Protein AF-A0A537XPM2-F1 (afdb_monomer_lite)

Radius of gyration: 27.26 Å; chains: 1; bounding box: 69×54×61 Å

pLDDT: mean 71.52, std 16.59, range [40.12, 95.75]

Secondary structure (DSSP, 8-state):
--SS-TTSHHHHHHHHHHHHHHHHHHHHHHHHSHHHHHHHHHHH-HHHHHHTT--HHHHHHHHHHHHHHHHHHHHHHHHHHH-SPPPTTTT-HHHHHHHHHHHHHH-TT-HHHHHHHHHHHHHHHHHHHHS-HHHHHHHHHHHHHHHHS-TTHHHHHHHHHHHHHHHTTS-----------S---S-S-PPPS------SSPPPTT------PPP-----

Sequence (220 aa):
LLGVPTTTDRGLYLVGLTILVLAMTVVHNLRRSDVGRAWFALRDSEDAAAALGVRIAPYKIGAFALSAALTTTAGVLYGMLFQATPGPSQFGVLESFFLLALPVVGGIGSVAGAVVGGALFATAQPVVNLFDVRLFLATGALLAFVTLSRTDGVVGAATRLGRAWRAAGRPAQAAYGSFVPGGADDEGETPPLAGRVRVGGPLPAGTRLRLRFAPAGDRR

Structure (mmCIF, N/CA/C/O backbone):
data_AF-A0A537XPM2-F1
#
_entry.id   AF-A0A537XPM2-F1
#
loop_
_atom_site.group_PDB
_atom_site.id
_atom_site.type_symbol
_atom_site.label_atom_id
_atom_site.label_alt_id
_atom_site.label_comp_id
_atom_site.label_asym_id
_atom_site.label_entity_id
_atom_site.label_seq_id
_atom_site.pdbx_PDB_ins_code
_atom_site.Cartn_x
_atom_site.Cartn_y
_atom_site.Cartn_z
_atom_site.occupancy
_atom_site.B_iso_or_equiv
_atom_site.auth_seq_id
_atom_site.auth_comp_id
_atom_site.auth_asym_id
_atom_site.auth_atom_id
_atom_site.pdbx_PDB_model_num
ATOM 1 N N . LEU A 1 1 ? -1.851 -19.047 -18.512 1.00 47.22 1 LEU A N 1
ATOM 2 C CA . LEU A 1 1 ? -3.316 -18.814 -18.522 1.00 47.22 1 LEU A CA 1
ATOM 3 C C . LEU A 1 1 ? -3.829 -17.966 -19.705 1.00 47.22 1 LEU A C 1
ATOM 5 O O . LEU A 1 1 ? -5.035 -17.828 -19.803 1.00 47.22 1 LEU A O 1
ATOM 9 N N . LEU A 1 2 ? -2.993 -17.472 -20.642 1.00 54.03 2 LEU A N 1
ATOM 10 C CA . LEU A 1 2 ? -3.469 -16.709 -21.822 1.00 54.03 2 LEU A CA 1
ATOM 11 C C . LEU A 1 2 ? -2.799 -17.069 -23.171 1.00 54.03 2 LEU A C 1
ATOM 13 O O . LEU A 1 2 ? -2.953 -16.332 -24.134 1.00 54.03 2 LEU A O 1
ATOM 17 N N . GLY A 1 3 ? -2.045 -18.171 -23.277 1.00 55.50 3 GLY A N 1
ATOM 18 C CA . GLY A 1 3 ? -1.433 -18.600 -24.553 1.00 55.50 3 GLY A CA 1
ATOM 19 C C . GLY A 1 3 ? -0.375 -17.653 -25.150 1.00 55.50 3 GLY A C 1
ATOM 20 O O . GLY A 1 3 ? 0.226 -17.978 -26.167 1.00 55.50 3 GLY A O 1
ATOM 21 N N . VAL A 1 4 ? -0.113 -16.505 -24.518 1.00 59.25 4 VAL A N 1
ATOM 22 C CA . VAL A 1 4 ? 0.958 -15.574 -24.887 1.00 59.25 4 VAL A CA 1
ATOM 23 C C . VAL A 1 4 ? 2.272 -16.088 -24.293 1.00 59.25 4 VAL A C 1
ATOM 25 O O . VAL A 1 4 ? 2.285 -16.406 -23.098 1.00 59.25 4 VAL A O 1
ATOM 28 N N . PRO A 1 5 ? 3.374 -16.168 -25.060 1.00 57.84 5 PRO A N 1
ATOM 29 C CA . PRO A 1 5 ? 4.675 -16.495 -24.496 1.00 57.84 5 PRO A CA 1
ATOM 30 C C . PRO A 1 5 ? 5.029 -15.464 -23.417 1.00 57.84 5 PRO A C 1
ATOM 32 O O . PRO A 1 5 ? 5.173 -14.273 -23.687 1.00 57.84 5 PRO A O 1
ATOM 35 N N . THR A 1 6 ? 5.166 -15.923 -22.172 1.00 55.91 6 THR A N 1
ATOM 36 C CA . THR A 1 6 ? 5.589 -15.108 -21.016 1.00 55.91 6 THR A CA 1
ATOM 37 C C . THR A 1 6 ? 7.030 -14.608 -21.137 1.00 55.91 6 THR A C 1
ATOM 39 O O . THR A 1 6 ? 7.500 -13.868 -20.284 1.00 55.91 6 THR A O 1
ATOM 42 N N . THR A 1 7 ? 7.717 -14.997 -22.209 1.00 60.59 7 THR A N 1
ATOM 43 C CA . THR A 1 7 ? 9.041 -14.526 -22.618 1.00 60.59 7 THR A CA 1
ATOM 44 C C . THR A 1 7 ? 8.989 -13.182 -23.356 1.00 60.59 7 THR A C 1
ATOM 46 O O . THR A 1 7 ? 10.024 -12.564 -23.561 1.00 60.59 7 THR A O 1
ATOM 49 N N . THR A 1 8 ? 7.808 -12.719 -23.783 1.00 73.19 8 THR A N 1
ATOM 50 C CA . THR A 1 8 ? 7.631 -11.426 -24.462 1.00 73.19 8 THR A CA 1
ATOM 51 C C . THR A 1 8 ? 7.226 -10.341 -23.461 1.00 73.19 8 THR A C 1
ATOM 53 O O . THR A 1 8 ? 6.316 -10.564 -22.662 1.00 73.19 8 THR A O 1
ATOM 56 N N . ASP A 1 9 ? 7.808 -9.140 -23.560 1.00 76.88 9 ASP A N 1
ATOM 57 C CA . ASP A 1 9 ? 7.543 -7.984 -22.675 1.00 76.88 9 ASP A CA 1
ATOM 58 C C . ASP A 1 9 ? 6.048 -7.699 -22.460 1.00 76.88 9 ASP A C 1
ATOM 60 O O . ASP A 1 9 ? 5.593 -7.396 -21.355 1.00 76.88 9 ASP A O 1
ATOM 64 N N . ARG A 1 10 ? 5.240 -7.868 -23.514 1.00 81.06 10 ARG A N 1
ATOM 65 C CA . ARG A 1 10 ? 3.777 -7.707 -23.461 1.00 81.06 10 ARG A CA 1
ATOM 66 C C . ARG A 1 10 ? 3.097 -8.730 -22.546 1.00 81.06 10 ARG A C 1
ATOM 68 O O . ARG A 1 10 ? 2.119 -8.395 -21.8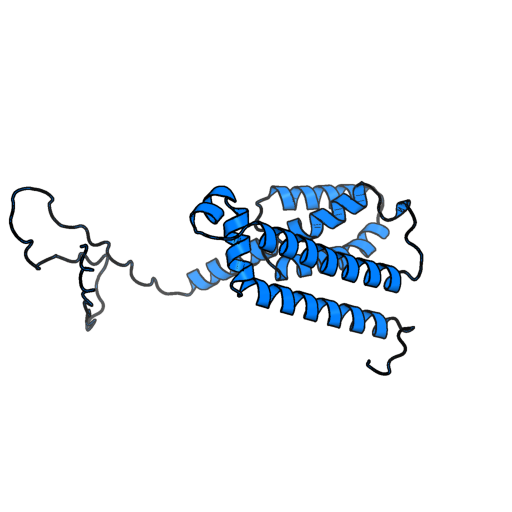84 1.00 81.06 10 ARG A O 1
ATOM 75 N N . GLY A 1 11 ? 3.599 -9.964 -22.504 1.00 81.31 11 GLY A N 1
ATOM 76 C CA . GLY A 1 11 ? 3.086 -11.025 -21.640 1.00 81.31 11 GLY A CA 1
ATOM 77 C C . GLY A 1 11 ? 3.316 -10.709 -20.163 1.00 81.31 11 GLY A C 1
ATOM 78 O O . GLY A 1 11 ? 2.380 -10.800 -19.370 1.00 81.31 11 GLY A O 1
ATOM 79 N N . LEU A 1 12 ? 4.522 -10.254 -19.807 1.00 82.31 12 LEU A N 1
ATOM 80 C CA . LEU A 1 12 ? 4.848 -9.821 -18.442 1.00 82.31 12 LEU A CA 1
ATOM 81 C C . LEU A 1 12 ? 4.038 -8.591 -18.023 1.00 82.31 12 LEU A C 1
ATOM 83 O O . LEU A 1 12 ? 3.519 -8.555 -16.907 1.00 82.31 12 LEU A O 1
ATOM 87 N N . TYR A 1 13 ? 3.852 -7.625 -18.928 1.00 85.38 13 TYR A N 1
ATOM 88 C CA . TYR A 1 13 ? 3.001 -6.461 -18.678 1.00 85.38 13 TYR A CA 1
ATOM 89 C C . TYR A 1 13 ? 1.553 -6.858 -18.356 1.00 85.38 13 TYR A C 1
ATOM 91 O O . TYR A 1 13 ? 0.992 -6.389 -17.368 1.00 85.38 13 TYR A O 1
ATOM 99 N N . LEU A 1 14 ? 0.952 -7.755 -19.148 1.00 87.94 14 LEU A N 1
ATOM 100 C CA . LEU A 1 14 ? -0.413 -8.232 -18.905 1.00 87.94 14 LEU A CA 1
ATOM 101 C C . LEU A 1 14 ? -0.522 -8.993 -17.581 1.00 87.94 14 LEU A C 1
ATOM 103 O O . LEU A 1 14 ? -1.466 -8.763 -16.829 1.00 87.94 14 LEU A O 1
ATOM 107 N N . VAL A 1 15 ? 0.451 -9.850 -17.254 1.00 88.00 15 VAL A N 1
ATOM 108 C CA . VAL A 1 15 ? 0.491 -10.548 -15.959 1.00 88.00 15 VAL A CA 1
ATOM 109 C C . VAL A 1 15 ? 0.560 -9.540 -14.810 1.00 88.00 15 VAL A C 1
ATOM 111 O O . VAL A 1 15 ? -0.286 -9.582 -13.916 1.00 88.00 15 VAL A O 1
ATOM 114 N N . GLY A 1 16 ? 1.486 -8.580 -14.864 1.00 89.31 16 GLY A N 1
ATOM 115 C CA . GLY A 1 16 ? 1.603 -7.530 -13.852 1.00 89.31 16 GLY A CA 1
ATOM 116 C C . GLY A 1 16 ? 0.321 -6.707 -13.704 1.00 89.31 16 GLY A C 1
ATOM 117 O O . GLY A 1 16 ? -0.138 -6.473 -12.587 1.00 89.31 16 GLY A O 1
ATOM 118 N N . LEU A 1 17 ? -0.316 -6.343 -14.820 1.00 90.00 17 LEU A N 1
ATOM 119 C CA . LEU A 1 17 ? -1.581 -5.612 -14.823 1.00 90.00 17 LEU A CA 1
ATOM 120 C C . LEU A 1 17 ? -2.718 -6.429 -14.193 1.00 90.00 17 LEU A C 1
ATOM 122 O O . LEU A 1 17 ? -3.470 -5.898 -13.378 1.00 90.00 17 LEU A O 1
ATOM 126 N N . THR A 1 18 ? -2.841 -7.718 -14.526 1.00 91.19 18 THR A N 1
ATOM 127 C CA . THR A 1 18 ? -3.869 -8.581 -13.922 1.00 91.19 18 THR A CA 1
ATOM 128 C C . THR A 1 18 ? -3.685 -8.721 -12.414 1.00 91.19 18 THR A C 1
ATOM 130 O O . THR A 1 18 ? -4.660 -8.604 -11.672 1.00 91.19 18 THR A O 1
ATOM 133 N N . ILE A 1 19 ? -2.443 -8.886 -11.948 1.00 92.19 19 ILE A N 1
ATOM 134 C CA . ILE A 1 19 ? -2.112 -8.942 -10.520 1.00 92.19 19 ILE A CA 1
ATOM 135 C C . ILE A 1 19 ? -2.450 -7.613 -9.837 1.00 92.19 19 ILE A C 1
ATOM 137 O O . ILE A 1 19 ? -3.062 -7.619 -8.770 1.00 92.19 19 ILE A O 1
ATOM 141 N N . LEU A 1 20 ? -2.111 -6.476 -10.453 1.00 92.12 20 LEU A N 1
ATOM 142 C CA . LEU A 1 20 ? -2.421 -5.150 -9.918 1.00 92.12 20 LEU A CA 1
ATOM 143 C C . LEU A 1 20 ? -3.933 -4.945 -9.750 1.00 92.12 20 LEU A C 1
ATOM 145 O O . LEU A 1 20 ? -4.387 -4.526 -8.684 1.00 92.12 20 LEU A O 1
ATOM 149 N N . VAL A 1 21 ? -4.720 -5.268 -10.780 1.00 93.25 21 VAL A N 1
ATOM 150 C CA . VAL A 1 21 ? -6.187 -5.151 -10.746 1.00 93.25 21 VAL A CA 1
ATOM 151 C C . VAL A 1 21 ? -6.784 -6.084 -9.695 1.00 93.25 21 VAL A C 1
ATOM 153 O O . VAL A 1 21 ? -7.672 -5.674 -8.939 1.00 93.25 21 VAL A O 1
ATOM 156 N N . LEU A 1 22 ? -6.281 -7.317 -9.595 1.00 93.94 22 LEU A N 1
ATOM 157 C CA . LEU A 1 22 ? -6.714 -8.272 -8.580 1.00 93.94 22 LEU A CA 1
ATOM 158 C C . LEU A 1 22 ? -6.415 -7.749 -7.169 1.00 93.94 22 LEU A C 1
ATOM 160 O O . LEU A 1 22 ? -7.318 -7.703 -6.335 1.00 93.94 22 LEU A O 1
ATOM 164 N N . ALA A 1 23 ? -5.191 -7.279 -6.919 1.00 92.75 23 ALA A N 1
ATOM 165 C CA . ALA A 1 23 ? -4.782 -6.717 -5.636 1.00 92.75 23 ALA A CA 1
ATOM 166 C C . ALA A 1 23 ? -5.631 -5.494 -5.253 1.00 92.75 23 ALA A C 1
ATOM 168 O O . ALA A 1 23 ? -6.140 -5.426 -4.133 1.00 92.75 23 ALA A O 1
ATOM 169 N N . MET A 1 24 ? -5.867 -4.563 -6.187 1.00 91.81 24 MET A N 1
ATOM 170 C CA . MET A 1 24 ? -6.758 -3.420 -5.953 1.00 91.81 24 MET A CA 1
ATOM 171 C C . MET A 1 24 ? -8.176 -3.866 -5.600 1.00 91.81 24 MET A C 1
ATOM 173 O O . MET A 1 24 ? -8.771 -3.318 -4.674 1.00 91.81 24 MET A O 1
ATOM 177 N N . THR A 1 25 ? -8.716 -4.854 -6.313 1.00 92.81 25 THR A N 1
ATOM 178 C CA . THR A 1 25 ? -10.076 -5.359 -6.083 1.00 92.81 25 THR A CA 1
ATOM 179 C C . THR A 1 25 ? -10.196 -6.010 -4.708 1.00 92.81 25 THR A C 1
ATOM 181 O O . THR A 1 25 ? -11.131 -5.705 -3.965 1.00 92.81 25 THR A O 1
ATOM 184 N N . VAL A 1 26 ? -9.221 -6.845 -4.332 1.00 93.12 26 VAL A N 1
ATOM 185 C CA . VAL A 1 26 ? -9.153 -7.483 -3.011 1.00 93.12 26 VAL A CA 1
ATOM 186 C C . VAL A 1 26 ? -9.086 -6.427 -1.912 1.00 93.12 26 VAL A C 1
ATOM 188 O O . VAL A 1 26 ? -9.922 -6.436 -1.012 1.00 93.12 26 VAL A O 1
ATOM 191 N N . VAL A 1 27 ? -8.159 -5.468 -2.006 1.00 91.00 27 VAL A N 1
ATOM 192 C CA . VAL A 1 27 ? -8.002 -4.406 -1.000 1.00 91.00 27 VAL A CA 1
ATOM 193 C C . VAL A 1 27 ? -9.254 -3.531 -0.920 1.00 91.00 27 VAL A C 1
ATOM 195 O O . VAL A 1 27 ? -9.699 -3.178 0.172 1.00 91.00 27 VAL A O 1
ATOM 198 N N . HIS A 1 28 ? -9.866 -3.191 -2.054 1.00 90.38 28 HIS A N 1
A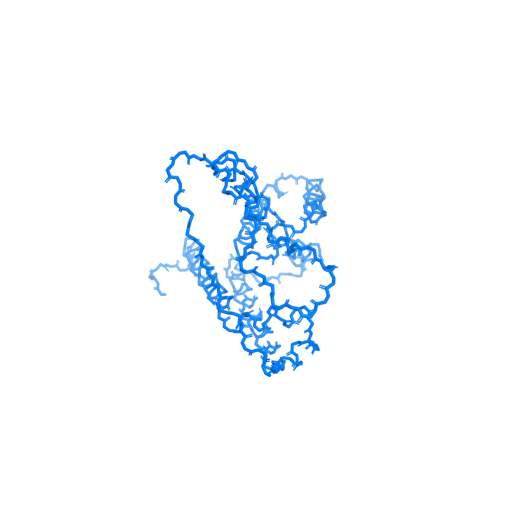TOM 199 C CA . HIS A 1 28 ? -11.077 -2.373 -2.087 1.00 90.38 28 HIS A CA 1
ATOM 200 C C . HIS A 1 28 ? -12.276 -3.074 -1.447 1.00 90.38 28 HIS A C 1
ATOM 202 O O . HIS A 1 28 ? -13.004 -2.450 -0.672 1.00 90.38 28 HIS A O 1
ATOM 208 N N . ASN A 1 29 ? -12.467 -4.366 -1.723 1.00 92.12 29 ASN A N 1
ATOM 209 C CA . ASN A 1 29 ? -13.519 -5.156 -1.091 1.00 92.12 29 ASN A CA 1
ATOM 210 C C . ASN A 1 29 ? -13.260 -5.318 0.415 1.00 92.12 29 ASN A C 1
ATOM 212 O O . ASN A 1 29 ? -14.144 -5.103 1.243 1.00 92.12 29 ASN A O 1
ATOM 216 N N . LEU A 1 30 ? -12.011 -5.590 0.789 1.00 91.19 30 LEU A N 1
ATOM 217 C CA . LEU A 1 30 ? -11.610 -5.783 2.176 1.00 91.19 30 LEU A CA 1
ATOM 218 C C . LEU A 1 30 ? -11.814 -4.523 3.022 1.00 91.19 30 LEU A C 1
ATOM 220 O O . LEU A 1 30 ? -12.335 -4.614 4.131 1.00 91.19 30 LEU A O 1
ATOM 224 N N . ARG A 1 31 ? -11.531 -3.334 2.474 1.00 88.38 31 ARG A N 1
ATOM 225 C CA . ARG A 1 31 ? -11.835 -2.048 3.128 1.00 88.38 31 ARG A CA 1
ATOM 226 C C . ARG A 1 31 ? -13.328 -1.830 3.391 1.00 88.38 31 ARG A C 1
ATOM 228 O O . ARG A 1 31 ? -13.666 -1.085 4.305 1.00 88.38 31 ARG A O 1
ATOM 235 N N . ARG A 1 32 ? -14.217 -2.434 2.594 1.00 88.88 32 ARG A N 1
ATOM 236 C CA . ARG A 1 32 ? -15.680 -2.352 2.771 1.00 88.88 32 ARG A CA 1
ATOM 237 C C . ARG A 1 32 ? -16.241 -3.448 3.678 1.00 88.88 32 ARG A C 1
ATOM 239 O O . ARG A 1 32 ? -17.358 -3.303 4.172 1.00 88.88 32 ARG A O 1
ATOM 246 N N . SER A 1 33 ? -15.488 -4.520 3.896 1.00 92.25 33 SER A N 1
ATOM 247 C CA . SER A 1 33 ? -15.869 -5.629 4.773 1.00 92.25 33 SER A CA 1
ATOM 248 C C . SER A 1 33 ? -15.783 -5.267 6.264 1.00 92.25 33 SER A C 1
ATOM 250 O O . SER A 1 33 ? -15.172 -4.263 6.642 1.00 92.25 33 SER A O 1
ATOM 252 N N . ASP A 1 34 ? -16.362 -6.110 7.124 1.00 87.69 34 ASP A N 1
ATOM 253 C CA . ASP A 1 34 ? -16.231 -6.008 8.586 1.00 87.69 34 ASP A CA 1
ATOM 254 C C . ASP A 1 34 ? -14.772 -6.045 9.054 1.00 87.69 34 ASP A C 1
ATOM 256 O O . ASP A 1 34 ? -14.391 -5.294 9.950 1.00 87.69 34 ASP A O 1
ATOM 260 N N . VAL A 1 35 ? -13.933 -6.851 8.393 1.00 90.75 35 VAL A N 1
ATOM 261 C CA . VAL A 1 35 ? -12.503 -6.977 8.714 1.00 90.75 35 VAL A CA 1
ATOM 262 C C . VAL A 1 35 ? -11.780 -5.642 8.525 1.00 90.75 35 VAL A C 1
ATOM 264 O O . VAL A 1 35 ? -11.004 -5.227 9.382 1.00 90.75 35 VAL A O 1
ATOM 267 N N . GLY A 1 36 ? -12.086 -4.920 7.443 1.00 88.50 36 GLY A N 1
ATOM 268 C CA . GLY A 1 36 ? -11.513 -3.599 7.185 1.00 88.50 36 GLY A CA 1
ATOM 269 C C . GLY A 1 36 ? -11.938 -2.546 8.211 1.00 88.50 36 GLY A C 1
ATOM 270 O O . GLY A 1 36 ? -11.123 -1.710 8.599 1.00 88.50 36 GLY A O 1
ATOM 271 N N . ARG A 1 37 ? -13.189 -2.603 8.693 1.00 88.50 37 ARG A N 1
ATOM 272 C CA . ARG A 1 37 ? -13.675 -1.717 9.767 1.00 88.50 37 ARG A CA 1
ATOM 273 C C . ARG A 1 37 ? -12.998 -2.018 11.102 1.00 88.50 37 ARG A C 1
ATOM 275 O O . ARG A 1 37 ? -12.599 -1.087 11.795 1.00 88.50 37 ARG A O 1
ATOM 282 N N . ALA A 1 38 ? -12.815 -3.298 11.426 1.00 89.69 38 ALA A N 1
ATOM 283 C CA . ALA A 1 38 ? -12.106 -3.721 12.629 1.00 89.69 38 ALA A CA 1
ATOM 284 C C . ALA A 1 38 ? -10.639 -3.257 12.624 1.00 89.69 38 ALA A C 1
ATOM 286 O O . ALA A 1 38 ? -10.152 -2.760 13.636 1.00 89.69 38 ALA A O 1
ATOM 287 N N . TRP A 1 39 ? -9.947 -3.333 11.481 1.00 89.56 39 TRP A N 1
ATOM 288 C CA . TRP A 1 39 ? -8.587 -2.797 11.351 1.00 89.56 39 TRP A CA 1
ATOM 289 C C . TRP A 1 39 ? -8.509 -1.278 11.469 1.00 89.56 39 TRP A C 1
ATOM 291 O O . TRP A 1 39 ? -7.525 -0.766 11.995 1.00 89.56 39 TRP A O 1
ATOM 301 N N . PHE A 1 40 ? -9.530 -0.555 11.006 1.00 87.25 40 PHE A N 1
ATOM 302 C CA . PHE A 1 40 ? -9.589 0.892 11.191 1.00 87.25 40 PHE A CA 1
ATOM 303 C C . PHE A 1 40 ? -9.718 1.258 12.676 1.00 87.25 40 PHE A C 1
ATOM 305 O O . PHE A 1 40 ? -8.957 2.088 13.154 1.00 87.25 40 PHE A O 1
ATOM 312 N N . ALA A 1 41 ? -10.594 0.576 13.419 1.00 87.56 41 ALA A N 1
ATOM 313 C CA . ALA A 1 41 ? -10.723 0.776 14.864 1.00 87.56 41 ALA A CA 1
ATOM 314 C C . ALA A 1 41 ? -9.432 0.413 15.624 1.00 87.56 41 ALA A C 1
ATOM 316 O O . ALA A 1 41 ? -9.001 1.152 16.504 1.00 87.56 41 ALA A O 1
ATOM 317 N N . LEU A 1 42 ? -8.783 -0.694 15.242 1.00 90.12 42 LEU A N 1
ATOM 318 C CA . LEU A 1 42 ? -7.531 -1.148 15.854 1.00 90.12 42 LEU A CA 1
ATOM 319 C C . LEU A 1 42 ? -6.362 -0.173 15.626 1.00 90.12 42 LEU A C 1
ATOM 321 O O . LEU A 1 42 ? -5.459 -0.103 16.453 1.00 90.12 42 LEU A O 1
ATOM 325 N N . ARG A 1 43 ? -6.369 0.571 14.510 1.00 87.00 43 ARG A N 1
ATOM 326 C CA . ARG A 1 43 ? -5.346 1.576 14.184 1.00 87.00 43 ARG A CA 1
ATOM 327 C C . ARG A 1 43 ? -5.382 2.779 15.130 1.00 87.00 43 ARG A C 1
ATOM 329 O O . ARG A 1 43 ? -4.324 3.349 15.383 1.00 87.00 43 ARG A O 1
ATOM 336 N N . ASP A 1 44 ? -6.565 3.180 15.590 1.00 87.94 44 ASP A N 1
ATOM 337 C CA . ASP A 1 44 ? -6.726 4.376 16.422 1.00 87.94 44 ASP A CA 1
ATOM 338 C C . ASP A 1 44 ? -6.344 4.093 17.880 1.00 87.94 44 ASP A C 1
ATOM 340 O O . ASP A 1 44 ? -5.571 4.839 18.480 1.00 87.94 44 ASP A O 1
ATOM 344 N N . SER A 1 45 ? -6.858 3.000 18.451 1.00 91.44 45 SER A N 1
ATOM 345 C CA . SER A 1 45 ? -6.461 2.524 19.777 1.00 91.44 45 SER A CA 1
ATOM 346 C C . SER A 1 45 ? -6.825 1.053 19.954 1.00 91.44 45 SER A C 1
ATOM 348 O O . SER A 1 45 ? -7.984 0.653 19.828 1.00 91.44 45 SER A O 1
ATOM 350 N N . GLU A 1 46 ? -5.820 0.245 20.286 1.00 90.94 46 GLU A N 1
ATOM 351 C CA . GLU A 1 46 ? -5.993 -1.178 20.567 1.00 90.94 46 GLU A CA 1
ATOM 352 C C . GLU A 1 46 ? -6.832 -1.420 21.824 1.00 90.94 46 GLU A C 1
ATOM 354 O O . GLU A 1 46 ? -7.764 -2.227 21.791 1.00 90.94 46 GLU A O 1
ATOM 359 N N . ASP A 1 47 ? -6.573 -0.656 22.886 1.00 90.38 47 ASP A N 1
ATOM 360 C CA . ASP A 1 47 ? -7.312 -0.749 24.146 1.00 90.38 47 ASP A CA 1
ATOM 361 C C . ASP A 1 47 ? -8.786 -0.354 23.964 1.00 90.38 47 ASP A C 1
ATOM 363 O O . ASP A 1 47 ? -9.687 -1.026 24.473 1.00 90.38 47 ASP A O 1
ATOM 367 N N . ALA A 1 48 ? -9.061 0.686 23.166 1.00 88.38 48 ALA A N 1
ATOM 368 C CA . ALA A 1 48 ? -10.431 1.091 22.851 1.00 88.38 48 ALA A CA 1
ATOM 369 C C . ALA A 1 48 ? -11.166 0.035 22.008 1.00 88.38 48 ALA A C 1
ATOM 371 O O . ALA A 1 48 ? -12.342 -0.244 22.246 1.00 88.38 48 ALA A O 1
ATOM 372 N N . ALA A 1 49 ? -10.485 -0.591 21.044 1.00 88.75 49 ALA A N 1
ATOM 373 C CA . ALA A 1 49 ? -11.067 -1.666 20.244 1.00 88.75 49 ALA A CA 1
ATOM 374 C C . ALA A 1 49 ? -11.383 -2.911 21.098 1.00 88.75 49 ALA A C 1
ATOM 376 O O . ALA A 1 49 ? -12.434 -3.532 20.913 1.00 88.75 49 ALA A O 1
ATOM 377 N N . ALA A 1 50 ? -10.520 -3.247 22.063 1.00 89.62 50 ALA A N 1
ATOM 378 C CA . ALA A 1 50 ? -10.761 -4.334 23.012 1.00 89.62 50 ALA A CA 1
ATOM 379 C C . ALA A 1 50 ? -11.983 -4.067 23.901 1.00 89.62 50 ALA A C 1
ATOM 381 O O . ALA A 1 50 ? -12.802 -4.966 24.096 1.00 89.62 50 ALA A O 1
ATOM 382 N N . ALA A 1 51 ? -12.151 -2.828 24.378 1.00 90.06 51 ALA A N 1
ATOM 383 C CA . ALA A 1 51 ? -13.314 -2.420 25.169 1.00 90.06 51 ALA A CA 1
ATOM 384 C C . ALA A 1 51 ? -14.642 -2.554 24.396 1.00 90.06 51 ALA A C 1
ATOM 386 O O . ALA A 1 51 ? -15.688 -2.797 24.994 1.00 90.06 51 ALA A O 1
ATOM 387 N N . LEU A 1 52 ? -14.599 -2.461 23.063 1.00 87.75 52 LEU A N 1
ATOM 388 C CA . LEU A 1 52 ? -15.741 -2.673 22.163 1.00 87.75 52 LEU A CA 1
ATOM 389 C C . LEU A 1 52 ? -15.955 -4.151 21.775 1.00 87.75 52 LEU A C 1
ATOM 391 O O . LEU A 1 52 ? -16.767 -4.449 20.899 1.00 87.75 52 LEU A O 1
ATOM 395 N N . GLY A 1 53 ? -15.234 -5.088 22.400 1.00 86.12 53 GLY A N 1
ATOM 396 C CA . GLY A 1 53 ? -15.385 -6.529 22.176 1.00 86.12 53 GLY A CA 1
ATOM 397 C C . GLY A 1 53 ? -14.682 -7.066 20.923 1.00 86.12 53 GLY A C 1
ATOM 398 O O . GLY A 1 53 ? -14.939 -8.199 20.504 1.00 86.12 53 GLY A O 1
ATOM 399 N N . VAL A 1 54 ? -13.783 -6.292 20.304 1.00 87.69 54 VAL A N 1
ATOM 400 C CA . VAL A 1 54 ? -13.018 -6.736 19.130 1.00 87.69 54 VAL A CA 1
ATOM 401 C C . VAL A 1 54 ? -11.858 -7.635 19.570 1.00 87.69 54 VAL A C 1
ATOM 403 O O . VAL A 1 54 ? -10.964 -7.220 20.303 1.00 87.69 54 VAL A O 1
ATOM 406 N N . ARG A 1 55 ? -11.821 -8.883 19.084 1.00 90.06 55 ARG A N 1
ATOM 407 C CA . ARG A 1 55 ? -10.710 -9.818 19.354 1.00 90.06 55 ARG A CA 1
ATOM 408 C C . ARG A 1 55 ? -9.444 -9.408 18.598 1.00 90.06 55 ARG A C 1
ATOM 410 O O . ARG A 1 55 ? -9.327 -9.716 17.418 1.00 90.06 55 ARG A O 1
ATOM 417 N N . ILE A 1 56 ? -8.475 -8.785 19.263 1.00 90.69 56 ILE A N 1
ATOM 418 C CA . ILE A 1 56 ? -7.303 -8.181 18.603 1.00 90.69 56 ILE A CA 1
ATOM 419 C C . ILE A 1 56 ? -6.397 -9.195 17.880 1.00 90.69 56 ILE A C 1
ATOM 421 O O . ILE A 1 56 ? -5.996 -8.966 16.736 1.00 90.69 56 ILE A O 1
ATOM 425 N N . ALA A 1 57 ? -6.080 -10.323 18.523 1.00 92.00 57 ALA A N 1
ATOM 426 C CA . ALA A 1 57 ? -5.110 -11.302 18.020 1.00 92.00 57 ALA A CA 1
ATOM 427 C C . ALA A 1 57 ? -5.357 -11.770 16.564 1.00 92.00 57 ALA A C 1
ATOM 429 O O . ALA A 1 57 ? -4.446 -11.630 15.743 1.00 92.00 57 ALA A O 1
ATOM 430 N N . PRO A 1 58 ? -6.556 -12.261 16.176 1.00 91.00 58 PRO A N 1
ATOM 431 C CA . PRO A 1 58 ? -6.804 -12.688 14.797 1.00 91.00 58 PRO A CA 1
ATOM 432 C C . PRO A 1 58 ? -6.721 -11.536 13.789 1.00 91.00 58 PRO A C 1
ATOM 434 O O . PRO A 1 58 ? -6.258 -11.744 12.668 1.00 91.00 58 PRO A O 1
ATOM 437 N N . TYR A 1 59 ? -7.113 -10.316 14.173 1.00 92.69 59 TYR A N 1
ATOM 438 C CA . TYR A 1 59 ? -7.020 -9.160 13.280 1.00 92.69 59 TYR A CA 1
ATOM 439 C C . TYR A 1 59 ? -5.568 -8.737 13.038 1.00 92.69 59 TYR A C 1
ATOM 441 O O . TYR A 1 59 ? -5.233 -8.401 11.903 1.00 92.69 59 TYR A O 1
ATOM 449 N N . LYS A 1 60 ? -4.688 -8.817 14.045 1.00 91.81 60 LYS A N 1
ATOM 450 C CA . LYS A 1 60 ? -3.247 -8.560 13.871 1.00 91.81 60 LYS A CA 1
ATOM 451 C C . LYS A 1 60 ? -2.585 -9.583 12.951 1.00 91.81 60 LYS A C 1
ATOM 453 O O . LYS A 1 60 ? -1.882 -9.200 12.018 1.00 91.81 60 LYS A O 1
ATOM 458 N N . ILE A 1 61 ? -2.851 -10.872 13.171 1.00 95.38 61 ILE A N 1
ATOM 459 C CA . ILE A 1 61 ? -2.305 -11.951 12.333 1.00 95.38 61 ILE A CA 1
ATOM 460 C C . ILE A 1 61 ? -2.813 -11.809 10.894 1.00 95.38 61 ILE A C 1
ATOM 462 O O . ILE A 1 61 ? -2.029 -11.907 9.954 1.00 95.38 61 ILE A O 1
ATOM 466 N N . GLY A 1 62 ? -4.103 -11.505 10.713 1.00 93.81 62 GLY A N 1
ATOM 467 C CA . GLY A 1 62 ? -4.683 -11.266 9.392 1.00 93.81 62 GLY A CA 1
ATOM 468 C C . GLY A 1 62 ? -4.048 -10.077 8.661 1.00 93.81 62 GLY A C 1
ATOM 469 O O . GLY A 1 62 ? -3.762 -10.180 7.470 1.00 93.81 62 GLY A O 1
ATOM 470 N N . ALA A 1 63 ? -3.774 -8.972 9.363 1.00 91.88 63 ALA A N 1
ATOM 471 C CA . ALA A 1 63 ? -3.103 -7.805 8.785 1.00 91.88 63 ALA A CA 1
ATOM 472 C C . ALA A 1 63 ? -1.660 -8.120 8.355 1.00 91.88 63 ALA A C 1
ATOM 474 O O . ALA A 1 63 ? -1.231 -7.719 7.269 1.00 91.88 63 ALA A O 1
ATOM 475 N N . PHE A 1 64 ? -0.925 -8.875 9.177 1.00 94.69 64 PHE A N 1
ATOM 476 C CA . PHE A 1 64 ? 0.421 -9.335 8.841 1.00 94.69 64 PHE A CA 1
ATOM 477 C C . PHE A 1 64 ? 0.413 -10.284 7.635 1.00 94.69 64 PHE A C 1
ATOM 479 O O . PHE A 1 64 ? 1.155 -10.067 6.680 1.00 94.69 64 PHE A O 1
ATOM 486 N N . ALA A 1 65 ? -0.471 -11.286 7.633 1.00 95.69 65 ALA A N 1
ATOM 487 C CA . ALA A 1 65 ? -0.582 -12.265 6.553 1.00 95.69 65 ALA A CA 1
ATOM 488 C C . ALA A 1 65 ? -0.952 -11.614 5.212 1.00 95.69 65 ALA A C 1
ATOM 490 O O . ALA A 1 65 ? -0.349 -11.927 4.187 1.00 95.69 65 ALA A O 1
ATOM 491 N N . LEU A 1 66 ? -1.898 -10.667 5.216 1.00 94.00 66 LEU A N 1
ATOM 492 C CA . LEU A 1 66 ? -2.262 -9.914 4.016 1.00 94.00 66 LEU A CA 1
ATOM 493 C C . LEU A 1 66 ? -1.084 -9.086 3.490 1.00 94.00 66 LEU A C 1
ATOM 495 O O . LEU A 1 66 ? -0.827 -9.076 2.287 1.00 94.00 66 LEU A O 1
ATOM 499 N N . SER A 1 67 ? -0.367 -8.403 4.385 1.00 92.31 67 SER A N 1
ATOM 500 C CA . SER A 1 67 ? 0.790 -7.587 4.008 1.00 92.31 67 SER A CA 1
ATOM 501 C C . SER A 1 67 ? 1.897 -8.451 3.409 1.00 92.31 67 SER A C 1
ATOM 503 O O . SER A 1 67 ? 2.434 -8.113 2.357 1.00 92.31 67 SER A O 1
ATOM 505 N N . ALA A 1 68 ? 2.189 -9.600 4.026 1.00 95.56 68 ALA A N 1
ATOM 506 C CA . ALA A 1 68 ? 3.148 -10.565 3.505 1.00 95.56 68 ALA A CA 1
ATOM 507 C C . ALA A 1 68 ? 2.729 -11.076 2.119 1.00 95.56 68 ALA A C 1
ATOM 509 O O . ALA A 1 68 ? 3.527 -11.024 1.190 1.00 95.56 68 ALA A O 1
ATOM 510 N N . ALA A 1 69 ? 1.466 -11.477 1.939 1.00 95.75 69 ALA A N 1
ATOM 511 C CA . ALA A 1 69 ? 0.966 -11.966 0.656 1.00 95.75 69 ALA A CA 1
ATOM 512 C C . ALA A 1 69 ? 1.118 -10.927 -0.471 1.00 95.75 69 ALA A C 1
ATOM 514 O O . ALA A 1 69 ? 1.586 -11.257 -1.564 1.00 95.75 69 ALA A O 1
ATOM 515 N N . LEU A 1 70 ? 0.770 -9.663 -0.204 1.00 92.38 70 LEU A N 1
ATOM 516 C CA . LEU A 1 70 ? 0.910 -8.573 -1.173 1.00 92.38 70 LEU A CA 1
ATOM 517 C C . LEU A 1 70 ? 2.382 -8.281 -1.502 1.00 92.38 70 LEU A C 1
ATOM 519 O O . LEU A 1 70 ? 2.738 -8.199 -2.678 1.00 92.38 70 LEU A O 1
ATOM 523 N N . THR A 1 71 ? 3.244 -8.181 -0.488 1.00 91.56 71 THR A N 1
ATOM 524 C CA . THR A 1 71 ? 4.678 -7.902 -0.668 1.00 91.56 71 THR A CA 1
ATOM 525 C C . THR A 1 71 ? 5.393 -9.040 -1.392 1.00 91.56 71 THR A C 1
ATOM 527 O O . THR A 1 71 ? 6.167 -8.788 -2.313 1.00 91.56 71 THR A O 1
ATOM 530 N N . THR A 1 72 ? 5.105 -10.297 -1.047 1.00 93.88 72 THR A N 1
ATOM 531 C CA . THR A 1 72 ? 5.671 -11.461 -1.739 1.00 93.88 72 THR A CA 1
ATOM 532 C C . THR A 1 72 ? 5.241 -11.491 -3.202 1.00 93.88 72 THR A C 1
ATOM 534 O O . THR A 1 72 ? 6.080 -11.702 -4.074 1.00 93.88 72 THR A O 1
ATOM 537 N N . THR A 1 73 ? 3.967 -11.215 -3.495 1.00 93.19 73 THR A N 1
ATOM 538 C CA . THR A 1 73 ? 3.476 -11.153 -4.881 1.00 93.19 73 THR A CA 1
ATOM 539 C C . THR A 1 73 ? 4.209 -10.072 -5.683 1.00 93.19 73 THR A C 1
ATOM 541 O O . THR A 1 73 ? 4.628 -10.320 -6.814 1.00 93.19 73 THR A O 1
ATOM 544 N N . ALA A 1 74 ? 4.423 -8.894 -5.089 1.00 89.56 74 ALA A N 1
ATOM 545 C CA . ALA A 1 74 ? 5.190 -7.817 -5.710 1.00 89.56 74 ALA A CA 1
ATOM 546 C C . ALA A 1 74 ? 6.664 -8.202 -5.942 1.00 89.56 74 ALA A C 1
ATOM 548 O O . ALA A 1 74 ? 7.200 -7.938 -7.016 1.00 89.56 74 ALA A O 1
ATOM 549 N N . GLY A 1 75 ? 7.307 -8.867 -4.976 1.00 88.00 75 GLY A N 1
ATOM 550 C CA . GLY A 1 75 ? 8.698 -9.317 -5.084 1.00 88.00 75 GLY A CA 1
ATOM 551 C C . GLY A 1 75 ? 8.913 -10.383 -6.162 1.00 88.00 75 GLY A C 1
ATOM 552 O O . GLY A 1 75 ? 9.865 -10.290 -6.935 1.00 88.00 75 GLY A O 1
ATOM 553 N N . VAL A 1 76 ? 8.005 -11.359 -6.278 1.00 88.50 76 VAL A N 1
ATOM 554 C CA . VAL A 1 76 ? 8.057 -12.371 -7.351 1.00 88.50 76 VAL A CA 1
ATOM 555 C C . VAL A 1 76 ? 7.908 -11.710 -8.722 1.00 88.50 76 VAL A C 1
ATOM 557 O O . VAL A 1 76 ? 8.667 -12.023 -9.637 1.00 88.50 76 VAL A O 1
ATOM 560 N N . LEU A 1 77 ? 6.980 -10.756 -8.858 1.00 87.38 77 LEU A N 1
ATOM 561 C CA . LEU A 1 77 ? 6.795 -10.007 -10.101 1.00 87.38 77 LEU A CA 1
ATOM 562 C C . LEU A 1 77 ? 8.033 -9.168 -10.454 1.00 87.38 77 LEU A C 1
ATOM 564 O O . LEU A 1 77 ? 8.430 -9.126 -11.616 1.00 87.38 77 LEU A O 1
ATOM 568 N N . TYR A 1 78 ? 8.664 -8.542 -9.457 1.00 84.25 78 TYR A N 1
ATOM 569 C CA . TYR A 1 78 ? 9.915 -7.808 -9.635 1.00 84.25 78 TYR A CA 1
ATOM 570 C C . TYR A 1 78 ? 11.030 -8.728 -10.155 1.00 84.25 78 TYR A C 1
ATOM 572 O O . TYR A 1 78 ? 11.655 -8.423 -11.168 1.00 84.25 78 TYR A O 1
ATOM 580 N N . GLY A 1 79 ? 11.226 -9.897 -9.537 1.00 83.88 79 GLY A N 1
ATOM 581 C CA . GLY A 1 79 ? 12.213 -10.882 -9.995 1.00 83.88 79 GLY A CA 1
ATOM 582 C C . GLY A 1 79 ? 11.945 -11.401 -11.414 1.00 83.88 79 GLY A C 1
ATOM 583 O O . GLY A 1 79 ? 12.877 -11.564 -12.199 1.00 83.88 79 GLY A O 1
ATOM 584 N N . MET A 1 80 ? 10.673 -11.601 -11.779 1.00 82.94 80 MET A N 1
ATOM 585 C CA . MET A 1 80 ? 10.285 -11.989 -13.142 1.00 82.94 80 MET A CA 1
ATOM 586 C C . MET A 1 80 ? 10.585 -10.902 -14.182 1.00 82.94 80 MET A C 1
ATOM 588 O O . MET A 1 80 ? 10.949 -11.235 -15.308 1.00 82.94 80 MET A O 1
ATOM 592 N N . LEU A 1 81 ? 10.438 -9.622 -13.824 1.00 79.62 81 LEU A N 1
ATOM 593 C CA . LEU A 1 81 ? 10.646 -8.501 -14.742 1.00 79.62 81 LEU A CA 1
ATOM 594 C C . LEU A 1 81 ? 12.126 -8.285 -15.075 1.00 79.62 81 LEU A C 1
ATOM 596 O O . LEU A 1 81 ? 12.465 -8.068 -16.233 1.00 79.62 81 LEU A O 1
ATOM 600 N N . PHE A 1 82 ? 13.001 -8.344 -14.071 1.00 76.06 82 PHE A N 1
ATOM 601 C CA . PHE A 1 82 ? 14.425 -8.048 -14.256 1.00 76.06 82 PHE A CA 1
ATOM 602 C C . PHE A 1 82 ? 15.260 -9.263 -14.677 1.00 76.06 82 PHE A C 1
ATOM 604 O O . PHE A 1 82 ? 16.444 -9.100 -14.956 1.00 76.06 82 PHE A O 1
ATOM 611 N N . GLN A 1 83 ? 14.658 -10.462 -14.736 1.00 69.06 83 GLN A N 1
ATOM 612 C CA . GLN A 1 83 ? 15.283 -11.730 -15.160 1.00 69.06 83 GLN A CA 1
ATOM 613 C C . GLN A 1 83 ? 16.647 -12.028 -14.503 1.00 69.06 83 GLN A C 1
ATOM 615 O O . GLN A 1 83 ? 17.440 -12.819 -15.009 1.00 69.06 83 GLN A O 1
ATOM 620 N N . ALA A 1 84 ? 16.917 -11.411 -13.357 1.00 64.75 84 ALA A N 1
ATOM 621 C CA . ALA A 1 84 ? 18.181 -11.474 -12.652 1.00 64.75 84 ALA A CA 1
ATOM 622 C C . ALA A 1 84 ? 17.907 -11.526 -11.153 1.00 64.75 84 ALA A C 1
ATOM 624 O O . ALA A 1 84 ? 16.996 -10.862 -10.650 1.00 64.75 84 ALA A O 1
ATOM 625 N N . THR A 1 85 ? 18.711 -12.308 -10.432 1.00 66.75 85 THR A N 1
ATOM 626 C CA . THR A 1 85 ? 18.700 -12.292 -8.971 1.00 66.75 85 THR A CA 1
ATOM 627 C C . THR A 1 85 ? 19.041 -10.882 -8.508 1.00 66.75 85 THR A C 1
ATOM 629 O O . THR A 1 85 ? 20.092 -10.365 -8.902 1.00 66.75 85 THR A O 1
ATOM 632 N N . PRO A 1 86 ? 18.198 -10.254 -7.675 1.00 66.38 86 PRO A N 1
ATOM 633 C CA . PRO A 1 86 ? 18.513 -8.944 -7.167 1.00 66.38 86 PRO A CA 1
ATOM 634 C C . PRO A 1 86 ? 19.842 -8.948 -6.408 1.00 66.38 86 PRO A C 1
ATOM 636 O O . PRO A 1 86 ? 19.996 -9.641 -5.405 1.00 66.38 86 PRO A O 1
ATOM 639 N N . GLY A 1 87 ? 20.820 -8.198 -6.906 1.00 69.31 87 GLY A N 1
ATOM 640 C CA . GLY A 1 87 ? 22.075 -7.939 -6.217 1.00 69.31 87 GLY A CA 1
ATOM 641 C C . GLY A 1 87 ? 21.870 -7.057 -4.973 1.00 69.31 87 GLY A C 1
ATOM 642 O O . GLY A 1 87 ? 20.847 -6.393 -4.837 1.00 69.31 87 GLY A O 1
ATOM 643 N N . PRO A 1 88 ? 22.844 -6.970 -4.060 1.00 67.88 88 PRO A N 1
ATOM 644 C CA . PRO A 1 88 ? 22.714 -6.137 -2.859 1.00 67.88 88 PRO A CA 1
ATOM 645 C C . PRO A 1 88 ? 22.607 -4.631 -3.159 1.00 67.88 88 PRO A C 1
ATOM 647 O O . PRO A 1 88 ? 22.086 -3.873 -2.349 1.00 67.88 88 PRO A O 1
ATOM 650 N N . SER A 1 89 ? 23.096 -4.187 -4.321 1.00 72.06 89 SER A N 1
ATOM 651 C CA . SER A 1 89 ? 23.182 -2.770 -4.695 1.00 72.06 89 SER A CA 1
ATOM 652 C C . SER A 1 89 ? 21.875 -2.156 -5.205 1.00 72.06 89 SER A C 1
ATOM 654 O O . SER A 1 89 ? 21.752 -0.940 -5.206 1.00 72.06 89 SER A O 1
ATOM 656 N N . GLN A 1 90 ? 20.898 -2.962 -5.629 1.00 71.25 90 GLN A N 1
ATOM 657 C CA . GLN A 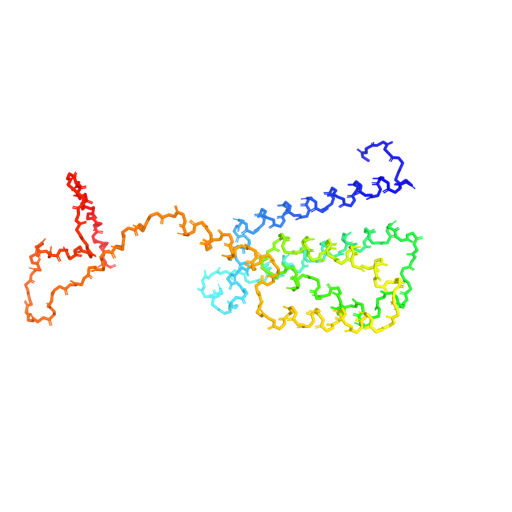1 90 ? 19.616 -2.475 -6.176 1.00 71.25 90 GLN A CA 1
ATOM 658 C C . GLN A 1 90 ? 18.541 -2.236 -5.106 1.00 71.25 90 GLN A C 1
ATOM 660 O O . GLN A 1 90 ? 17.531 -1.595 -5.378 1.00 71.25 90 GLN A O 1
ATOM 665 N N . PHE A 1 91 ? 18.778 -2.709 -3.881 1.00 76.56 91 PHE A N 1
ATOM 666 C CA . PHE A 1 91 ? 17.968 -2.411 -2.699 1.00 76.56 91 PHE A CA 1
ATOM 667 C C . PHE A 1 91 ? 18.819 -1.708 -1.641 1.00 76.56 91 PHE A C 1
ATOM 669 O O . PHE A 1 91 ? 18.810 -2.071 -0.465 1.00 76.56 91 PHE A O 1
ATOM 676 N N . GLY A 1 92 ? 19.586 -0.706 -2.074 1.00 80.12 92 GLY A N 1
ATOM 677 C CA . GLY A 1 92 ? 20.316 0.162 -1.166 1.00 80.12 92 GLY A CA 1
ATOM 678 C C . GLY A 1 92 ? 19.384 0.862 -0.173 1.00 80.12 92 GLY A C 1
ATOM 679 O O . GLY A 1 92 ? 18.151 0.862 -0.287 1.00 80.12 92 GLY A O 1
ATOM 680 N N . VAL A 1 93 ? 19.990 1.478 0.842 1.00 79.56 93 VAL A N 1
ATOM 681 C CA . VAL A 1 93 ? 19.259 2.231 1.872 1.00 79.56 93 VAL A CA 1
ATOM 682 C C . VAL A 1 93 ? 18.383 3.305 1.225 1.00 79.56 93 VAL A C 1
ATOM 684 O O . VAL A 1 93 ? 17.222 3.474 1.591 1.00 79.56 93 VAL A O 1
ATOM 687 N N . LEU A 1 94 ? 18.927 3.999 0.228 1.00 76.69 94 LEU A N 1
ATOM 688 C CA . LEU A 1 94 ? 18.280 5.128 -0.420 1.00 76.69 94 LEU A CA 1
ATOM 689 C C . LEU A 1 94 ? 17.101 4.677 -1.298 1.00 76.69 94 LEU A C 1
ATOM 691 O O . LEU A 1 94 ? 16.014 5.240 -1.198 1.00 76.69 94 LEU A O 1
ATOM 695 N N . GLU A 1 95 ? 17.267 3.600 -2.066 1.00 77.06 95 GLU A N 1
ATOM 696 C CA . GLU A 1 95 ? 16.216 2.953 -2.859 1.00 77.06 95 GLU A CA 1
ATOM 697 C C . GLU A 1 95 ? 15.076 2.446 -1.971 1.00 77.06 95 GLU A C 1
ATOM 699 O O . GLU A 1 95 ? 13.904 2.625 -2.299 1.00 77.06 95 GLU A O 1
ATOM 704 N N . SER A 1 96 ? 15.401 1.879 -0.807 1.00 82.62 96 SER A N 1
ATOM 705 C CA . SER A 1 96 ? 14.401 1.437 0.170 1.00 82.62 96 SER A CA 1
ATOM 706 C C . SER A 1 96 ? 13.567 2.609 0.695 1.00 82.62 96 SER A C 1
ATOM 708 O O . SER A 1 96 ? 12.340 2.511 0.773 1.00 82.62 96 SER A O 1
ATOM 710 N N . PHE A 1 97 ? 14.202 3.751 0.989 1.00 81.19 97 PHE A N 1
ATOM 711 C CA . PHE A 1 97 ? 13.482 4.978 1.343 1.00 81.19 97 PHE A CA 1
ATOM 712 C C . PHE A 1 97 ? 12.601 5.478 0.197 1.00 81.19 97 PHE A C 1
ATOM 714 O O . PHE A 1 97 ? 11.461 5.866 0.449 1.00 81.19 97 PHE A O 1
ATOM 721 N N . PHE A 1 98 ? 13.076 5.431 -1.051 1.00 76.69 98 PHE A N 1
ATOM 722 C CA . PHE A 1 98 ? 12.257 5.795 -2.208 1.00 76.69 98 PHE A CA 1
ATOM 723 C C . PHE A 1 98 ? 11.026 4.904 -2.335 1.00 76.69 98 PHE A C 1
ATOM 725 O O . PHE A 1 98 ? 9.921 5.432 -2.438 1.00 76.69 98 PHE A O 1
ATOM 732 N N . LEU A 1 99 ? 11.190 3.581 -2.251 1.00 80.69 99 LEU A N 1
ATOM 733 C CA . LEU A 1 99 ? 10.089 2.615 -2.313 1.00 80.69 99 LEU A CA 1
ATOM 734 C C . LEU A 1 99 ? 9.042 2.859 -1.216 1.00 80.69 99 LEU A C 1
ATOM 736 O O . LEU A 1 99 ? 7.843 2.786 -1.488 1.00 80.69 99 LEU A O 1
ATOM 740 N N . LEU A 1 100 ? 9.476 3.216 -0.002 1.00 83.50 100 LEU A N 1
ATOM 741 C CA . LEU A 1 100 ? 8.579 3.607 1.091 1.00 83.50 100 LEU A CA 1
ATOM 742 C C . LEU A 1 100 ? 7.928 4.982 0.868 1.00 83.50 100 LEU A C 1
ATOM 744 O O . LEU A 1 100 ? 6.792 5.192 1.291 1.00 83.50 100 LEU A O 1
ATOM 748 N N . ALA A 1 101 ? 8.603 5.911 0.189 1.00 79.81 101 ALA A N 1
ATOM 749 C CA . ALA A 1 101 ? 8.082 7.247 -0.095 1.00 79.81 101 ALA A CA 1
ATOM 750 C C . ALA A 1 101 ? 6.991 7.249 -1.181 1.00 79.81 101 ALA A C 1
ATOM 752 O O . ALA A 1 101 ? 6.099 8.098 -1.138 1.00 79.81 101 ALA A O 1
ATOM 753 N N . LEU A 1 102 ? 7.004 6.297 -2.122 1.00 79.88 102 LEU A N 1
ATOM 754 C CA . LEU A 1 102 ? 6.013 6.203 -3.207 1.00 79.88 102 LEU A CA 1
ATOM 755 C C . LEU A 1 102 ? 4.550 6.203 -2.731 1.00 79.88 102 LEU A C 1
ATOM 757 O O . LEU A 1 102 ? 3.779 7.048 -3.199 1.00 79.88 102 LEU A O 1
ATOM 761 N N . PRO A 1 103 ? 4.125 5.316 -1.806 1.00 80.50 103 PRO A N 1
ATOM 762 C CA . PRO A 1 103 ? 2.758 5.342 -1.295 1.00 80.50 103 PRO A CA 1
ATOM 763 C C . PRO A 1 103 ? 2.462 6.603 -0.476 1.00 80.50 103 PRO A C 1
ATOM 765 O O . PRO A 1 103 ? 1.307 7.020 -0.418 1.00 80.50 103 PRO A O 1
ATOM 768 N N . VAL A 1 104 ? 3.471 7.243 0.126 1.00 79.75 104 VAL A N 1
ATOM 769 C CA . VAL A 1 104 ? 3.287 8.497 0.875 1.00 79.75 104 VAL A CA 1
ATOM 770 C C . VAL A 1 104 ? 2.987 9.657 -0.066 1.00 79.75 104 VAL A C 1
ATOM 772 O O . VAL A 1 104 ? 2.017 10.384 0.137 1.00 79.75 104 VAL A O 1
ATOM 775 N N . VAL A 1 105 ? 3.767 9.772 -1.135 1.00 78.25 105 VAL A N 1
ATOM 776 C CA . VAL A 1 105 ? 3.624 10.789 -2.183 1.00 78.25 105 VAL A CA 1
ATOM 777 C C . VAL A 1 105 ? 2.323 10.603 -2.957 1.00 78.25 105 VAL A C 1
ATOM 779 O O . VAL A 1 105 ? 1.579 11.559 -3.186 1.00 78.25 105 VAL A O 1
ATOM 782 N N . GLY A 1 106 ? 1.993 9.356 -3.290 1.00 75.50 106 GLY A N 1
ATOM 783 C CA . GLY A 1 106 ? 0.710 9.004 -3.889 1.00 75.50 106 GLY A CA 1
ATOM 784 C C . GLY A 1 106 ? -0.489 9.252 -2.960 1.00 75.50 106 GLY A C 1
ATOM 785 O O . GLY A 1 106 ? -1.551 9.684 -3.417 1.00 75.50 106 GLY A O 1
ATOM 786 N N . GLY A 1 107 ? -0.308 9.027 -1.656 1.00 78.88 107 GLY A N 1
ATOM 787 C CA . GLY A 1 107 ? -1.280 9.247 -0.583 1.00 78.88 107 GLY A CA 1
ATOM 788 C C . GLY A 1 107 ? -1.591 7.966 0.205 1.00 78.88 107 GLY A C 1
ATOM 789 O O . GLY A 1 107 ? -2.312 7.091 -0.280 1.00 78.88 107 GLY A O 1
ATOM 790 N N . ILE A 1 108 ? -1.144 7.901 1.468 1.00 73.81 108 ILE A N 1
ATOM 791 C CA . ILE A 1 108 ? -1.206 6.713 2.354 1.00 73.81 108 ILE A CA 1
ATOM 792 C C . ILE A 1 108 ? -2.621 6.191 2.681 1.00 73.81 108 ILE A C 1
ATOM 794 O O . ILE A 1 108 ? -2.774 5.091 3.204 1.00 73.81 108 ILE A O 1
ATOM 798 N N . GLY A 1 109 ? -3.671 6.973 2.406 1.00 74.62 109 GLY A N 1
ATOM 799 C CA . GLY A 1 109 ? -5.068 6.627 2.709 1.00 74.62 109 GLY A CA 1
ATOM 800 C C . GLY A 1 109 ? -5.895 6.137 1.513 1.00 74.62 109 GLY A C 1
ATOM 801 O O . GLY A 1 109 ? -7.080 5.817 1.672 1.00 74.62 109 GLY A O 1
ATOM 802 N N . SER A 1 110 ? -5.312 6.108 0.310 1.00 79.69 110 SER A N 1
ATOM 803 C CA . SER A 1 110 ? -6.036 5.839 -0.935 1.00 79.69 110 SER A CA 1
ATOM 804 C C . SER A 1 110 ? -5.369 4.749 -1.767 1.00 79.69 110 SER A C 1
ATOM 806 O O . SER A 1 110 ? -4.204 4.857 -2.134 1.00 79.69 110 SER A O 1
ATOM 808 N N . VAL A 1 111 ? -6.156 3.743 -2.164 1.00 83.38 111 VAL A N 1
ATOM 809 C CA . VAL A 1 111 ? -5.714 2.694 -3.101 1.00 83.38 111 VAL A CA 1
ATOM 810 C C . VAL A 1 111 ? -5.310 3.308 -4.449 1.00 83.38 111 VAL A C 1
ATOM 812 O O . VAL A 1 111 ? -4.323 2.897 -5.047 1.00 83.38 111 VAL A O 1
ATOM 815 N N . ALA A 1 112 ? -6.021 4.349 -4.899 1.00 82.81 112 ALA A N 1
ATOM 816 C CA . ALA A 1 112 ? -5.653 5.091 -6.105 1.00 82.81 112 ALA A CA 1
ATOM 817 C C . ALA A 1 112 ? -4.347 5.882 -5.923 1.00 82.81 112 ALA A C 1
ATOM 819 O O . ALA A 1 112 ? -3.582 6.021 -6.871 1.00 82.81 112 ALA A O 1
ATOM 820 N N . GLY A 1 113 ? -4.071 6.356 -4.702 1.00 79.44 113 GLY A N 1
ATOM 821 C CA . GLY A 1 113 ? -2.811 7.015 -4.355 1.00 79.44 113 GLY A CA 1
ATOM 822 C C . GLY A 1 113 ? -1.614 6.098 -4.565 1.00 79.44 113 GLY A C 1
ATOM 823 O O . GLY A 1 113 ? -0.663 6.487 -5.234 1.00 79.44 113 GLY A O 1
ATOM 824 N N . ALA A 1 114 ? -1.701 4.851 -4.098 1.00 84.00 114 ALA A N 1
ATOM 825 C CA . ALA A 1 114 ? -0.647 3.858 -4.301 1.00 84.00 114 ALA A CA 1
ATOM 826 C C . ALA A 1 114 ? -0.331 3.620 -5.793 1.00 84.00 114 ALA A C 1
ATOM 828 O O . ALA A 1 114 ? 0.837 3.569 -6.174 1.00 84.00 114 ALA A O 1
ATOM 829 N N . VAL A 1 115 ? -1.357 3.547 -6.651 1.00 87.12 115 VAL A N 1
ATOM 830 C CA . VAL A 1 115 ? -1.168 3.371 -8.105 1.00 87.12 115 VAL A CA 1
ATOM 831 C C . VAL A 1 115 ? -0.528 4.596 -8.745 1.00 87.12 115 VAL A C 1
ATOM 833 O O . VAL A 1 115 ? 0.395 4.450 -9.539 1.00 87.12 115 VAL A O 1
ATOM 836 N N . VAL A 1 116 ? -0.980 5.800 -8.387 1.00 83.56 116 VAL A N 1
ATOM 837 C CA . VAL A 1 116 ? -0.398 7.047 -8.904 1.00 83.56 116 VAL A CA 1
ATOM 838 C C . VAL A 1 116 ? 1.060 7.193 -8.467 1.00 83.56 116 VAL A C 1
ATOM 840 O O . VAL A 1 116 ? 1.896 7.556 -9.288 1.00 83.56 116 VAL A O 1
ATOM 843 N N . GLY A 1 117 ? 1.385 6.859 -7.214 1.00 81.19 117 GLY A N 1
ATOM 844 C CA . GLY A 1 117 ? 2.762 6.867 -6.713 1.00 81.19 117 GLY A CA 1
ATOM 845 C C . GLY A 1 117 ? 3.672 5.909 -7.489 1.00 81.19 117 GLY A C 1
ATOM 846 O O . GLY A 1 117 ? 4.754 6.303 -7.918 1.00 81.19 117 GLY A O 1
ATOM 847 N N . GLY A 1 118 ? 3.207 4.681 -7.743 1.00 83.88 118 GLY A N 1
ATOM 848 C CA . GLY A 1 118 ? 3.937 3.706 -8.559 1.00 83.88 118 GLY A CA 1
ATOM 849 C C . GLY A 1 118 ? 4.082 4.125 -10.027 1.00 83.88 118 GLY A C 1
ATOM 850 O O . GLY A 1 118 ? 5.162 3.994 -10.599 1.00 83.88 118 GLY A O 1
ATOM 851 N N . ALA A 1 119 ? 3.029 4.678 -10.634 1.00 84.19 119 ALA A N 1
ATOM 852 C CA . ALA A 1 119 ? 3.069 5.171 -12.011 1.00 84.19 119 ALA A CA 1
ATOM 853 C C . ALA A 1 119 ? 4.042 6.347 -12.166 1.00 84.19 119 ALA A C 1
ATOM 855 O O . ALA A 1 119 ? 4.838 6.367 -13.104 1.00 84.19 119 ALA A O 1
ATOM 856 N N . LEU A 1 120 ? 4.027 7.287 -11.215 1.00 77.75 120 LEU A N 1
ATOM 857 C CA . LEU A 1 120 ? 4.952 8.415 -11.194 1.00 77.75 120 LEU A CA 1
ATOM 858 C C . LEU A 1 120 ? 6.399 7.926 -11.126 1.00 77.75 120 LEU A C 1
ATOM 860 O O . LEU A 1 120 ? 7.225 8.365 -11.921 1.00 77.75 120 LEU A O 1
ATOM 864 N N . PHE A 1 121 ? 6.686 6.968 -10.242 1.00 78.62 121 PHE A N 1
ATOM 865 C CA . PHE A 1 121 ? 8.007 6.354 -10.141 1.00 78.62 121 PHE A CA 1
ATOM 866 C C . PHE A 1 121 ? 8.449 5.694 -11.448 1.00 78.62 121 PHE A C 1
ATOM 868 O O . PHE A 1 121 ? 9.550 5.958 -11.925 1.00 78.62 121 PHE A O 1
ATOM 875 N N . ALA A 1 122 ? 7.571 4.899 -12.067 1.00 79.19 122 ALA A N 1
ATOM 876 C CA . ALA A 1 122 ? 7.862 4.233 -13.332 1.00 79.19 122 ALA A CA 1
ATOM 877 C C . ALA A 1 122 ? 8.192 5.230 -14.456 1.00 79.19 122 ALA A C 1
ATOM 879 O O . ALA A 1 122 ? 9.088 4.974 -15.254 1.00 79.19 122 ALA A O 1
ATOM 880 N N . THR A 1 123 ? 7.510 6.380 -14.504 1.00 76.69 123 THR A N 1
ATOM 881 C CA . THR A 1 123 ? 7.799 7.440 -15.487 1.00 76.69 123 THR A CA 1
ATOM 882 C C . THR A 1 123 ? 9.008 8.303 -15.131 1.00 76.69 123 THR A C 1
ATOM 884 O O . THR A 1 123 ? 9.663 8.830 -16.026 1.00 76.69 123 THR A O 1
ATOM 887 N N . ALA A 1 124 ? 9.316 8.455 -13.841 1.00 69.62 124 ALA A N 1
ATOM 888 C CA . ALA A 1 124 ? 10.420 9.283 -13.369 1.00 69.62 124 ALA A CA 1
ATOM 889 C C . ALA A 1 124 ? 11.773 8.574 -13.509 1.00 69.62 124 ALA A C 1
ATOM 891 O O . ALA A 1 124 ? 12.763 9.216 -13.848 1.00 69.62 124 ALA A O 1
ATOM 892 N N . GLN A 1 125 ? 11.823 7.255 -13.298 1.00 68.94 125 GLN A N 1
ATOM 893 C CA . GLN A 1 125 ? 13.074 6.492 -13.289 1.00 68.94 125 GLN A CA 1
ATOM 894 C C . GLN A 1 125 ? 13.902 6.621 -14.588 1.00 68.94 125 GLN A C 1
ATOM 896 O O . GLN A 1 125 ? 15.104 6.868 -14.493 1.00 68.94 125 GLN A O 1
ATOM 901 N N . PRO A 1 126 ? 13.315 6.546 -15.803 1.00 69.94 126 PRO A N 1
ATOM 902 C CA . PRO A 1 126 ? 14.067 6.744 -17.043 1.00 69.94 126 PRO A CA 1
ATOM 903 C C . PRO A 1 126 ? 14.639 8.161 -17.183 1.00 69.94 126 PRO A C 1
ATOM 905 O O . PRO A 1 126 ? 15.714 8.329 -17.748 1.00 69.94 126 PRO A O 1
ATOM 908 N N . VAL A 1 127 ? 13.939 9.174 -16.657 1.00 66.88 127 VAL A N 1
ATOM 909 C CA . VAL A 1 127 ? 14.386 10.576 -16.689 1.00 66.88 127 VAL A CA 1
ATOM 910 C C . VAL A 1 127 ? 15.552 10.782 -15.726 1.00 66.88 127 VAL A C 1
ATOM 912 O O . VAL A 1 127 ? 16.534 11.419 -16.084 1.00 66.88 127 VAL A O 1
ATOM 915 N N . VAL A 1 128 ? 15.481 10.201 -14.526 1.00 64.62 128 VAL A N 1
ATOM 916 C CA . VAL A 1 128 ? 16.556 10.280 -13.526 1.00 64.62 128 VAL A CA 1
ATOM 917 C C . VAL A 1 128 ? 17.832 9.602 -14.025 1.00 64.62 128 VAL A C 1
ATOM 919 O O . VAL A 1 128 ? 18.908 10.150 -13.845 1.00 64.62 128 VAL A O 1
ATOM 922 N N . ASN A 1 129 ? 17.729 8.465 -14.716 1.00 64.44 129 ASN A N 1
ATOM 923 C CA . ASN A 1 129 ? 18.902 7.762 -15.247 1.00 64.44 129 ASN A CA 1
ATOM 924 C C . ASN A 1 129 ? 19.585 8.492 -16.418 1.00 64.44 129 ASN A C 1
ATOM 926 O O . ASN A 1 129 ? 20.721 8.167 -16.758 1.00 64.44 129 ASN A O 1
ATOM 930 N N . LEU A 1 130 ? 18.904 9.457 -17.044 1.00 62.50 130 LEU A N 1
ATOM 931 C CA . LEU A 1 130 ? 19.435 10.240 -18.161 1.00 62.50 130 LEU A CA 1
ATOM 932 C C . LEU A 1 130 ? 20.212 11.488 -17.704 1.00 62.50 130 LEU A C 1
ATOM 934 O O . LEU A 1 130 ? 20.970 12.052 -18.490 1.00 62.50 130 LEU A O 1
ATOM 938 N N . PHE A 1 131 ? 20.017 11.932 -16.458 1.00 57.75 131 PHE A N 1
ATOM 939 C CA . PHE A 1 131 ? 20.570 13.177 -15.931 1.00 57.75 131 PHE A CA 1
ATOM 940 C C . PHE A 1 131 ? 21.357 12.939 -14.637 1.00 57.75 131 PHE A C 1
ATOM 942 O O . PHE A 1 131 ? 20.955 12.179 -13.767 1.00 57.75 131 PHE A O 1
ATOM 949 N N . ASP A 1 132 ? 22.490 13.631 -14.532 1.00 64.69 132 ASP A N 1
ATOM 950 C CA . ASP A 1 132 ? 23.497 13.564 -13.467 1.00 64.69 132 ASP A CA 1
ATOM 951 C C . ASP A 1 132 ? 22.929 13.540 -12.024 1.00 64.69 132 ASP A C 1
ATOM 953 O O . ASP A 1 132 ? 21.824 14.025 -11.761 1.00 64.69 132 ASP A O 1
ATOM 957 N N . VAL A 1 133 ? 23.731 13.086 -11.049 1.00 62.50 133 VAL A N 1
ATOM 958 C CA . VAL A 1 133 ? 23.378 12.882 -9.615 1.00 62.50 133 VAL A CA 1
ATOM 959 C C . VAL A 1 133 ? 22.682 14.072 -8.925 1.00 62.50 133 VAL A C 1
ATOM 961 O O . VAL A 1 133 ? 22.013 13.924 -7.900 1.00 62.50 133 VAL A O 1
ATOM 964 N N . ARG A 1 134 ? 22.778 15.271 -9.505 1.00 57.25 134 ARG A N 1
ATOM 965 C CA . ARG A 1 134 ? 22.094 16.496 -9.065 1.00 57.25 134 ARG A CA 1
ATOM 966 C C . ARG A 1 134 ? 20.566 16.401 -9.197 1.00 57.25 134 ARG A C 1
ATOM 968 O O . ARG A 1 134 ? 19.861 16.940 -8.345 1.00 57.25 134 ARG A O 1
ATOM 975 N N . LEU A 1 135 ? 20.041 15.693 -10.204 1.00 63.22 135 LEU A N 1
ATOM 976 C CA . LEU A 1 135 ? 18.595 15.481 -10.364 1.00 63.22 135 LEU A CA 1
ATOM 977 C C . LEU A 1 135 ? 18.065 14.415 -9.393 1.00 63.22 135 LEU A C 1
ATOM 979 O O . LEU A 1 135 ? 16.921 14.497 -8.951 1.00 63.22 135 LEU A O 1
ATOM 983 N N . PHE A 1 136 ? 18.909 13.465 -8.989 1.00 67.31 136 PHE A N 1
ATOM 984 C CA . PHE A 1 136 ? 18.585 12.483 -7.955 1.00 67.31 136 PHE A CA 1
ATOM 985 C C . PHE A 1 136 ? 18.370 13.163 -6.593 1.00 67.31 136 PHE A C 1
ATOM 987 O O . PHE A 1 136 ? 17.358 12.933 -5.928 1.00 67.31 136 PHE A O 1
ATOM 994 N N . LEU A 1 137 ? 19.255 14.100 -6.229 1.00 66.88 137 LEU A N 1
ATOM 995 C CA . LEU A 1 137 ? 19.083 14.955 -5.048 1.00 66.88 137 LEU A CA 1
ATOM 996 C C . LEU A 1 137 ? 17.848 15.859 -5.163 1.00 66.88 137 LEU A C 1
ATOM 998 O O . LEU A 1 137 ? 17.112 16.005 -4.192 1.00 66.88 137 LEU A O 1
ATOM 1002 N N . ALA A 1 138 ? 17.575 16.418 -6.346 1.00 66.62 138 ALA A N 1
ATOM 1003 C CA . ALA A 1 138 ? 16.376 17.222 -6.580 1.00 66.62 138 ALA A CA 1
ATOM 1004 C C . ALA A 1 138 ? 15.081 16.394 -6.479 1.00 66.62 138 ALA A C 1
ATOM 1006 O O . ALA A 1 138 ? 14.089 16.874 -5.940 1.00 66.62 138 ALA A O 1
ATOM 1007 N N . THR A 1 139 ? 15.094 15.139 -6.932 1.00 65.62 139 THR A N 1
ATOM 1008 C CA . THR A 1 139 ? 13.955 14.211 -6.836 1.00 65.62 139 THR A CA 1
ATOM 1009 C C . THR A 1 139 ? 13.741 13.760 -5.393 1.00 65.62 139 THR A C 1
ATOM 1011 O O . THR A 1 139 ? 12.607 13.744 -4.922 1.00 65.62 139 THR A O 1
ATOM 1014 N N . GLY A 1 140 ? 14.817 13.482 -4.648 1.00 69.50 140 GLY A N 1
ATOM 1015 C CA . GLY A 1 140 ? 14.760 13.243 -3.204 1.00 69.50 140 GLY A CA 1
ATOM 1016 C C . GLY A 1 140 ? 14.222 14.451 -2.433 1.00 69.50 140 GLY A C 1
ATOM 1017 O O . GLY A 1 140 ? 13.343 14.296 -1.589 1.00 69.50 140 GLY A O 1
ATOM 1018 N N . ALA A 1 141 ? 14.672 15.662 -2.775 1.00 70.00 141 ALA A N 1
ATOM 1019 C CA . ALA A 1 141 ? 14.176 16.907 -2.193 1.00 70.00 141 ALA A CA 1
ATOM 1020 C C . ALA A 1 141 ? 12.709 17.178 -2.561 1.00 70.00 141 ALA A C 1
ATOM 1022 O O . ALA A 1 141 ? 11.946 17.624 -1.711 1.00 70.00 141 ALA A O 1
ATOM 1023 N N . LEU A 1 142 ? 12.287 16.863 -3.788 1.00 68.69 142 LEU A N 1
ATOM 1024 C CA . LEU A 1 142 ? 10.894 16.959 -4.223 1.00 68.69 142 LEU A CA 1
ATOM 1025 C C . LEU A 1 142 ? 10.015 15.959 -3.471 1.00 68.69 142 LEU A C 1
ATOM 1027 O O . LEU A 1 142 ? 8.939 16.319 -3.008 1.00 68.69 142 LEU A O 1
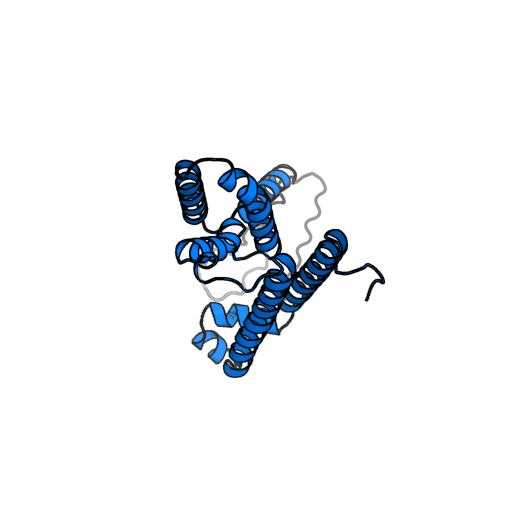ATOM 1031 N N . LEU A 1 143 ? 10.466 14.717 -3.311 1.00 67.69 143 LEU A N 1
ATOM 1032 C CA . LEU A 1 143 ? 9.737 13.707 -2.550 1.00 67.69 143 LEU A CA 1
ATOM 1033 C C . LEU A 1 143 ? 9.645 14.094 -1.074 1.00 67.69 143 LEU A C 1
ATOM 1035 O O . LEU A 1 143 ? 8.557 14.015 -0.513 1.00 67.69 143 LEU A O 1
ATOM 1039 N N . ALA A 1 144 ? 10.724 14.606 -0.476 1.00 66.81 144 ALA A N 1
ATOM 1040 C CA . ALA A 1 144 ? 10.704 15.181 0.868 1.00 66.81 144 ALA A CA 1
ATOM 1041 C C . ALA A 1 144 ? 9.754 16.386 0.960 1.00 66.81 144 ALA A C 1
ATOM 1043 O O . ALA A 1 144 ? 8.987 16.516 1.906 1.00 66.81 144 ALA A O 1
ATOM 1044 N N . PHE A 1 145 ? 9.738 17.255 -0.048 1.00 68.06 145 PHE A N 1
ATOM 1045 C CA . PHE A 1 145 ? 8.820 18.386 -0.100 1.00 68.06 145 PHE A CA 1
ATOM 1046 C C . PHE A 1 145 ? 7.357 17.931 -0.189 1.00 68.06 145 PHE A C 1
ATOM 1048 O O . PHE A 1 145 ? 6.496 18.475 0.504 1.00 68.06 145 PHE A O 1
ATOM 1055 N N . VAL A 1 146 ? 7.064 16.903 -0.990 1.00 64.56 146 VAL A N 1
ATOM 1056 C CA . VAL A 1 146 ? 5.716 16.337 -1.134 1.00 64.56 146 VAL A CA 1
ATOM 1057 C C . VAL A 1 146 ? 5.270 15.618 0.139 1.00 64.56 146 VAL A C 1
ATOM 1059 O O . VAL A 1 146 ? 4.109 15.752 0.522 1.00 64.56 146 VAL A O 1
ATOM 1062 N N . THR A 1 147 ? 6.162 14.908 0.836 1.00 64.94 147 THR A N 1
ATOM 1063 C CA . THR A 1 147 ? 5.829 14.303 2.134 1.00 64.94 147 THR A CA 1
ATOM 1064 C C . THR A 1 147 ? 5.632 15.349 3.234 1.00 64.94 147 THR A C 1
ATOM 1066 O O . THR A 1 147 ? 4.764 15.166 4.087 1.00 64.94 147 THR A O 1
ATOM 1069 N N . LEU A 1 148 ? 6.368 16.466 3.197 1.00 65.44 148 LEU A N 1
ATOM 1070 C CA . LEU A 1 148 ? 6.238 17.569 4.159 1.00 65.44 148 LEU A CA 1
ATOM 1071 C C . LEU A 1 148 ? 4.997 18.449 3.915 1.00 65.44 148 LEU A C 1
ATOM 1073 O O . LEU A 1 148 ? 4.445 19.011 4.860 1.00 65.44 148 LEU A O 1
ATOM 1077 N N . SER A 1 149 ? 4.504 18.553 2.678 1.00 56.50 149 SER A N 1
ATOM 1078 C CA . SER A 1 149 ? 3.466 19.525 2.284 1.00 56.50 149 SER A CA 1
ATOM 1079 C C . SER A 1 149 ? 2.014 19.119 2.612 1.00 56.50 149 SER A C 1
ATOM 1081 O O . SER A 1 149 ? 1.099 19.488 1.885 1.00 56.50 149 SER A O 1
ATOM 1083 N N . ARG A 1 150 ? 1.774 18.456 3.754 1.00 56.34 150 ARG A N 1
ATOM 1084 C CA . ARG A 1 150 ? 0.519 17.801 4.209 1.00 56.34 150 ARG A CA 1
ATOM 1085 C C . ARG A 1 150 ? 0.253 16.424 3.597 1.00 56.34 150 ARG A C 1
ATOM 1087 O O . ARG A 1 150 ? 0.154 16.233 2.390 1.00 56.34 150 ARG A O 1
ATOM 1094 N N . THR A 1 151 ? -0.017 15.494 4.509 1.00 56.84 151 THR A N 1
ATOM 1095 C CA . THR A 1 151 ? -0.230 14.043 4.375 1.00 56.84 151 THR A CA 1
ATOM 1096 C C . THR A 1 151 ? -1.457 13.609 3.547 1.00 56.84 151 THR A C 1
ATOM 1098 O O . THR A 1 151 ? -1.922 12.479 3.674 1.00 56.84 151 THR A O 1
ATOM 1101 N N . ASP A 1 152 ? -2.006 14.483 2.699 1.00 57.66 152 ASP A N 1
ATOM 1102 C CA . ASP A 1 152 ? -3.096 14.157 1.772 1.00 57.66 152 ASP A CA 1
ATOM 1103 C C . ASP A 1 152 ? -2.580 13.540 0.450 1.00 57.66 152 ASP A C 1
ATOM 1105 O O . ASP A 1 152 ? -3.337 12.859 -0.248 1.00 57.66 152 ASP A O 1
ATOM 1109 N N . GLY A 1 153 ? -1.299 13.733 0.111 1.00 66.38 153 GLY A N 1
ATOM 1110 C CA . GLY A 1 153 ? -0.688 13.245 -1.133 1.00 66.38 153 GLY A CA 1
ATOM 1111 C C . GLY A 1 153 ? -1.292 13.860 -2.407 1.00 66.38 153 GLY A C 1
ATOM 1112 O O . GLY A 1 153 ? -2.210 14.686 -2.365 1.00 66.38 153 GLY A O 1
ATOM 1113 N N . VAL A 1 154 ? -0.800 13.433 -3.575 1.00 63.56 154 VAL A N 1
ATOM 1114 C CA . VAL A 1 154 ? -1.243 13.955 -4.889 1.00 63.56 154 VAL A CA 1
ATOM 1115 C C . VAL A 1 154 ? -2.743 13.718 -5.123 1.00 63.56 154 VAL A C 1
ATOM 1117 O O . VAL A 1 154 ? -3.463 14.595 -5.609 1.00 63.56 154 VAL A O 1
ATOM 1120 N N . VAL A 1 155 ? -3.258 12.553 -4.719 1.00 63.25 155 VAL A N 1
ATOM 1121 C CA . VAL A 1 155 ? -4.676 12.199 -4.899 1.00 63.25 155 VAL A CA 1
ATOM 1122 C C . VAL A 1 155 ? -5.594 12.964 -3.934 1.00 63.25 155 VAL A C 1
ATOM 1124 O O . VAL A 1 155 ? -6.722 13.323 -4.294 1.00 63.25 155 VAL A O 1
ATOM 1127 N N . GLY A 1 156 ? -5.132 13.275 -2.721 1.00 61.72 156 GLY A N 1
ATOM 1128 C CA . GLY A 1 156 ? -5.884 14.110 -1.784 1.00 61.72 156 GLY A CA 1
ATOM 1129 C C . GLY A 1 156 ? -5.994 15.563 -2.251 1.00 61.72 156 GLY A C 1
ATOM 1130 O O . GLY A 1 156 ? -7.077 16.147 -2.179 1.00 61.72 156 GLY A O 1
ATOM 1131 N N . ALA A 1 157 ? -4.933 16.124 -2.838 1.00 66.00 157 ALA A N 1
ATOM 1132 C CA . ALA A 1 157 ? -4.976 17.453 -3.451 1.00 66.00 157 ALA A CA 1
ATOM 1133 C C . ALA A 1 157 ? -5.970 17.515 -4.630 1.00 66.00 157 ALA A C 1
ATOM 1135 O O . ALA A 1 157 ? -6.833 18.398 -4.672 1.00 66.00 157 ALA A O 1
ATOM 1136 N N . ALA A 1 158 ? -5.930 16.528 -5.533 1.00 65.44 158 ALA A N 1
ATOM 1137 C CA . ALA A 1 158 ? -6.831 16.455 -6.686 1.00 65.44 158 ALA A CA 1
ATOM 1138 C C . ALA A 1 158 ? -8.313 16.325 -6.279 1.00 65.44 158 ALA A C 1
ATOM 1140 O O . ALA A 1 158 ? -9.192 16.983 -6.842 1.00 65.44 158 ALA A O 1
ATOM 1141 N N . THR A 1 159 ? -8.614 15.512 -5.262 1.00 67.25 159 THR A N 1
ATOM 1142 C CA . THR A 1 159 ? -9.994 15.343 -4.774 1.00 67.25 159 THR A CA 1
ATOM 1143 C C . THR A 1 159 ? -10.517 16.565 -4.016 1.00 67.25 159 THR A C 1
ATOM 1145 O O . THR A 1 159 ? -11.711 16.856 -4.113 1.00 67.25 159 THR A O 1
ATOM 1148 N N . ARG A 1 160 ? -9.661 17.323 -3.314 1.00 65.75 160 ARG A N 1
ATOM 1149 C CA . ARG A 1 160 ? -10.031 18.610 -2.693 1.00 65.75 160 ARG A CA 1
ATOM 1150 C C . ARG A 1 160 ? -10.381 19.658 -3.737 1.00 65.75 160 ARG A C 1
ATOM 1152 O O . ARG A 1 160 ? -11.426 20.292 -3.612 1.00 65.75 160 ARG A O 1
ATOM 1159 N N . LEU A 1 161 ? -9.571 19.774 -4.788 1.00 68.75 161 LEU A N 1
ATOM 1160 C CA . LEU A 1 161 ? -9.854 20.675 -5.900 1.00 68.75 161 LEU A CA 1
ATOM 1161 C C . LEU A 1 161 ? -11.179 20.288 -6.574 1.00 68.75 161 LEU A C 1
AT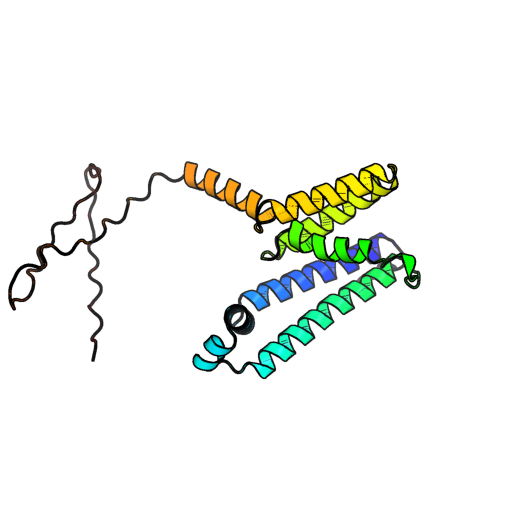OM 1163 O O . LEU A 1 161 ? -12.073 21.115 -6.702 1.00 68.75 161 LEU A O 1
ATOM 1167 N N . GLY A 1 162 ? -11.386 19.002 -6.870 1.00 70.88 162 GLY A N 1
ATOM 1168 C CA . GLY A 1 162 ? -12.643 18.519 -7.449 1.00 70.88 162 GLY A CA 1
ATOM 1169 C C . GLY A 1 162 ? -13.875 18.746 -6.559 1.00 70.88 162 GLY A C 1
ATOM 1170 O O . GLY A 1 162 ? -14.956 19.039 -7.067 1.00 70.88 162 GLY A O 1
ATOM 1171 N N . ARG A 1 163 ? -13.742 18.646 -5.228 1.00 66.25 163 ARG A N 1
ATOM 1172 C CA . ARG A 1 163 ? -14.830 18.959 -4.283 1.00 66.25 163 ARG A CA 1
ATOM 1173 C C . ARG A 1 163 ? -15.095 20.456 -4.183 1.00 66.25 163 ARG A C 1
ATOM 1175 O O . ARG A 1 163 ? -16.260 20.825 -4.142 1.00 66.25 163 ARG A O 1
ATOM 1182 N N . ALA A 1 164 ? -14.061 21.296 -4.193 1.00 65.19 164 ALA A N 1
ATOM 1183 C CA . ALA A 1 164 ? -14.203 22.750 -4.212 1.00 65.19 164 ALA A CA 1
ATOM 1184 C C . ALA A 1 164 ? -14.895 23.226 -5.501 1.00 65.19 164 ALA A C 1
ATOM 1186 O O . ALA A 1 164 ? -15.830 24.017 -5.444 1.00 65.19 164 ALA A O 1
ATOM 1187 N N . TRP A 1 165 ? -14.528 22.651 -6.648 1.00 64.06 165 TRP A N 1
ATOM 1188 C CA . TRP A 1 165 ? -15.162 22.934 -7.937 1.00 64.06 165 TRP A CA 1
ATOM 1189 C C . TRP A 1 165 ? -16.611 22.431 -8.011 1.00 64.06 165 TRP A C 1
ATOM 1191 O O . TRP A 1 165 ? -17.480 23.118 -8.537 1.00 64.06 165 TRP A O 1
ATOM 1201 N N . ARG A 1 166 ? -16.920 21.262 -7.433 1.00 64.81 166 ARG A N 1
ATOM 1202 C CA . ARG A 1 166 ? -18.311 20.774 -7.336 1.00 64.81 166 ARG A CA 1
ATOM 1203 C C . ARG A 1 166 ? -19.138 21.520 -6.288 1.00 64.81 166 ARG A C 1
ATOM 1205 O O . ARG A 1 166 ? -20.349 21.618 -6.449 1.00 64.81 166 ARG A O 1
ATOM 1212 N N . ALA A 1 167 ? -18.514 22.045 -5.235 1.00 58.97 167 ALA A N 1
ATOM 1213 C CA . ALA A 1 167 ? -19.164 22.912 -4.254 1.00 58.97 167 ALA A CA 1
ATOM 1214 C C . ALA A 1 167 ? -19.475 24.294 -4.847 1.00 58.97 167 ALA A C 1
ATOM 1216 O O . ALA A 1 167 ? -20.531 24.842 -4.553 1.00 58.97 167 ALA A O 1
ATOM 1217 N N . ALA A 1 168 ? -18.632 24.795 -5.756 1.00 61.09 168 ALA A N 1
ATOM 1218 C CA . ALA A 1 168 ? -18.889 26.017 -6.517 1.00 61.09 168 ALA A CA 1
ATOM 1219 C C . ALA A 1 168 ? -20.097 25.903 -7.475 1.00 61.09 168 ALA A C 1
ATOM 1221 O O . ALA A 1 168 ? -20.638 26.920 -7.893 1.00 61.09 168 ALA A O 1
ATOM 1222 N N . GLY A 1 169 ? -20.544 24.680 -7.796 1.00 54.91 169 GLY A N 1
ATOM 1223 C CA . GLY A 1 169 ? -21.697 24.413 -8.665 1.00 54.91 169 GLY A CA 1
ATOM 1224 C C . GLY A 1 169 ? -22.991 23.994 -7.954 1.00 54.91 169 GLY A C 1
ATOM 1225 O O . GLY A 1 169 ? -23.981 23.725 -8.633 1.00 54.91 169 GLY A O 1
ATOM 1226 N N . ARG A 1 170 ? -23.025 23.895 -6.615 1.00 48.50 170 ARG A N 1
ATOM 1227 C CA . ARG A 1 170 ? -24.261 23.578 -5.873 1.00 48.50 170 ARG A CA 1
ATOM 1228 C C . ARG A 1 170 ? -24.852 24.874 -5.307 1.00 48.50 170 ARG A C 1
ATOM 1230 O O . ARG A 1 170 ? -24.189 25.486 -4.472 1.00 48.50 170 ARG A O 1
ATOM 1237 N N . PRO A 1 171 ? -26.074 25.293 -5.700 1.00 43.09 171 PRO A N 1
ATOM 1238 C CA . PRO A 1 171 ? -26.746 26.392 -5.014 1.00 43.09 171 PRO A CA 1
ATOM 1239 C C . PRO A 1 171 ? -26.856 26.027 -3.534 1.00 43.09 171 PRO A C 1
ATOM 1241 O O . PRO A 1 171 ? -27.168 24.879 -3.205 1.00 43.09 171 PRO A O 1
ATOM 1244 N N . ALA A 1 172 ? -26.518 26.989 -2.673 1.00 48.88 172 ALA A N 1
ATOM 1245 C CA . ALA A 1 172 ? -26.439 26.861 -1.225 1.00 48.88 172 ALA A CA 1
ATOM 1246 C C . ALA A 1 172 ? -27.610 26.032 -0.681 1.00 48.88 172 ALA A C 1
ATOM 1248 O O . ALA A 1 172 ? -28.742 26.502 -0.578 1.00 48.88 172 ALA A O 1
ATOM 1249 N N . GLN A 1 173 ? -27.337 24.764 -0.373 1.00 48.06 173 GLN A N 1
ATOM 1250 C CA . GLN A 1 173 ? -28.314 23.890 0.247 1.00 48.06 173 GLN A CA 1
ATOM 1251 C C . GLN A 1 173 ? -28.525 24.444 1.653 1.00 48.06 173 GLN A C 1
ATOM 1253 O O . GLN A 1 173 ? -27.603 24.424 2.466 1.00 48.06 173 GLN A O 1
ATOM 1258 N N . ALA A 1 174 ? -29.706 25.039 1.843 1.00 47.75 174 ALA A N 1
ATOM 1259 C CA . ALA A 1 174 ? -30.127 25.807 3.001 1.00 47.75 174 ALA A CA 1
ATOM 1260 C C . ALA A 1 174 ? -29.526 25.260 4.295 1.00 47.75 174 ALA A C 1
ATOM 1262 O O . ALA A 1 174 ? -29.740 24.097 4.649 1.00 47.75 174 ALA A O 1
ATOM 1263 N N . ALA A 1 175 ? -28.776 26.131 4.972 1.00 45.22 175 ALA A N 1
ATOM 1264 C CA . ALA A 1 175 ? -28.347 25.945 6.340 1.00 45.22 175 ALA A CA 1
ATOM 1265 C C . ALA A 1 175 ? -29.549 25.444 7.145 1.00 45.22 175 ALA A C 1
ATOM 1267 O O . ALA A 1 175 ? -30.543 26.155 7.309 1.00 45.22 175 ALA A O 1
ATOM 1268 N N . TYR A 1 176 ? -29.477 24.185 7.575 1.00 47.09 176 TYR A N 1
ATOM 1269 C CA . TYR A 1 176 ? -30.391 23.645 8.566 1.00 47.09 176 TYR A CA 1
ATOM 1270 C C . TYR A 1 176 ? -30.294 24.587 9.763 1.00 47.09 176 TYR A C 1
ATOM 1272 O O . TYR A 1 176 ? -29.226 24.704 10.364 1.00 47.09 176 TYR A O 1
ATOM 1280 N N . GLY A 1 177 ? -31.373 25.318 10.048 1.00 46.19 177 GLY A N 1
ATOM 1281 C CA . GLY A 1 177 ? -31.449 26.123 11.255 1.00 46.19 177 GLY A CA 1
ATOM 1282 C C . GLY A 1 177 ? -31.164 25.200 12.432 1.00 46.19 177 GLY A C 1
ATOM 1283 O O . GLY A 1 177 ? -31.844 24.186 12.601 1.00 46.19 177 GLY A O 1
ATOM 1284 N N . SER A 1 178 ? -30.127 25.504 13.206 1.00 46.88 178 SER A N 1
ATOM 1285 C CA . SER A 1 178 ? -29.959 24.880 14.507 1.00 46.88 178 SER A CA 1
ATOM 1286 C C . SER A 1 178 ? -31.193 25.237 15.331 1.00 46.88 178 SER A C 1
ATOM 1288 O O . SER A 1 178 ? -31.556 26.407 15.465 1.00 46.88 178 SER A O 1
ATOM 1290 N N . PHE A 1 179 ? -31.887 24.222 15.838 1.00 47.31 179 PHE A N 1
ATOM 1291 C CA . PHE A 1 179 ? -32.904 24.437 16.854 1.00 47.31 179 PHE A CA 1
ATOM 1292 C C . PHE A 1 179 ? -32.171 24.938 18.099 1.00 47.31 179 PHE A C 1
ATOM 1294 O O . PHE A 1 179 ? -31.444 24.179 18.734 1.00 47.31 179 PHE A O 1
ATOM 1301 N N . VAL A 1 180 ? -32.299 26.230 18.388 1.00 47.72 180 VAL A N 1
ATOM 1302 C CA . VAL A 1 180 ? -31.933 26.801 19.683 1.00 47.72 180 VAL A CA 1
ATOM 1303 C C . VAL A 1 180 ? -33.190 26.659 20.537 1.00 47.72 180 VAL A C 1
ATOM 1305 O O . VAL A 1 180 ? -34.179 27.328 20.222 1.00 47.72 180 VAL A O 1
ATOM 1308 N N . PRO A 1 181 ? -33.217 25.762 21.541 1.00 45.62 181 PRO A N 1
ATOM 1309 C CA . PRO A 1 181 ? -34.314 25.729 22.497 1.00 45.62 181 PRO A CA 1
ATOM 1310 C C . PRO A 1 181 ? -34.433 27.128 23.101 1.00 45.62 181 PRO A C 1
ATOM 1312 O O . PRO A 1 181 ? -33.440 27.692 23.560 1.00 45.62 181 PRO A O 1
ATOM 1315 N N . GLY A 1 182 ? -35.616 27.729 22.998 1.00 43.62 182 GLY A N 1
ATOM 1316 C CA . GLY A 1 182 ? -35.871 29.014 23.632 1.00 43.62 182 GLY A CA 1
ATOM 1317 C C . GLY A 1 182 ? -35.804 28.842 25.143 1.00 43.62 182 GLY A C 1
ATOM 1318 O O . GLY A 1 182 ? -36.432 27.918 25.642 1.00 43.62 182 GLY A O 1
ATOM 1319 N N . GLY A 1 183 ? -35.037 29.715 25.797 1.00 42.53 183 GLY A N 1
ATOM 1320 C CA . GLY A 1 183 ? -35.092 30.010 27.230 1.00 42.53 183 GLY A CA 1
ATOM 1321 C C . GLY A 1 183 ? -35.011 28.800 28.155 1.00 42.53 183 GLY A C 1
ATOM 1322 O O . GLY A 1 183 ? -36.012 28.149 28.432 1.00 42.53 183 GLY A O 1
ATOM 1323 N N . ALA A 1 184 ? -33.814 28.519 28.664 1.00 46.19 184 ALA A N 1
ATOM 1324 C CA . ALA A 1 184 ? -33.676 27.780 29.910 1.00 46.19 184 ALA A CA 1
ATOM 1325 C C . ALA A 1 184 ? -33.812 28.789 31.056 1.00 46.19 184 ALA A C 1
ATOM 1327 O O . ALA A 1 184 ? -32.825 29.151 31.694 1.00 46.19 184 ALA A O 1
ATOM 1328 N N . ASP A 1 185 ? -35.032 29.263 31.262 1.00 42.81 185 ASP A N 1
ATOM 1329 C CA . ASP A 1 185 ? -35.410 30.102 32.383 1.00 42.81 185 ASP A CA 1
ATOM 1330 C C . ASP A 1 185 ? -36.781 29.615 32.860 1.00 42.81 185 ASP A C 1
ATOM 1332 O O . ASP A 1 185 ? -37.790 29.737 32.171 1.00 42.81 185 ASP A O 1
ATOM 1336 N N . ASP A 1 186 ? -36.714 29.007 34.041 1.00 43.69 186 ASP A N 1
ATOM 1337 C CA . ASP A 1 186 ? -37.773 28.729 34.999 1.00 43.69 186 ASP A CA 1
ATOM 1338 C C . ASP A 1 186 ? -38.758 27.568 34.744 1.00 43.69 186 ASP A C 1
ATOM 1340 O O . ASP A 1 186 ? -39.491 27.485 33.767 1.00 43.69 186 ASP A O 1
ATOM 1344 N N . GLU A 1 187 ? -38.730 26.673 35.740 1.00 48.97 187 GLU A N 1
ATOM 1345 C CA . GLU A 1 187 ? -39.838 25.879 36.276 1.00 48.97 187 GLU A CA 1
ATOM 1346 C C . GLU A 1 187 ? -40.559 24.891 35.346 1.00 48.97 187 GLU A C 1
ATOM 1348 O O . GLU A 1 187 ? -41.414 25.239 34.548 1.00 48.97 187 GLU A O 1
ATOM 1353 N N . GLY A 1 188 ? -40.278 23.598 35.562 1.00 44.03 188 GLY A N 1
ATOM 1354 C CA . GLY A 1 188 ? -41.300 22.588 35.889 1.00 44.03 188 GLY A CA 1
ATOM 1355 C C . GLY A 1 188 ? -42.449 22.284 34.920 1.00 44.03 188 GLY A C 1
ATOM 1356 O O . GLY A 1 188 ? -43.244 21.401 35.236 1.00 44.03 188 GLY A O 1
ATOM 1357 N N . GLU A 1 189 ? -42.549 22.927 33.763 1.00 41.75 189 GLU A N 1
ATOM 1358 C CA . GLU A 1 189 ? -43.724 22.840 32.903 1.00 41.75 189 GLU A CA 1
ATOM 1359 C C . GLU A 1 189 ? -43.339 22.348 31.505 1.00 41.75 189 GLU A C 1
ATOM 1361 O O . GLU A 1 189 ? -42.351 22.767 30.900 1.00 41.75 189 GLU A O 1
ATOM 1366 N N . THR A 1 190 ? -44.097 21.374 30.998 1.00 45.72 190 THR A N 1
ATOM 1367 C CA . THR A 1 190 ? -43.905 20.790 29.666 1.00 45.72 190 THR A CA 1
ATOM 1368 C C . THR A 1 190 ? -43.768 21.895 28.616 1.00 45.72 190 THR A C 1
ATOM 1370 O O . THR A 1 190 ? -44.689 22.707 28.494 1.00 45.72 190 THR A O 1
ATOM 1373 N N . PRO A 1 191 ? -42.672 21.939 27.833 1.00 50.78 191 PRO A N 1
ATOM 1374 C CA . PRO A 1 191 ? -42.455 23.034 26.904 1.00 50.78 191 PRO A CA 1
ATOM 1375 C C . PRO A 1 191 ? -43.579 23.049 25.862 1.00 50.78 191 PRO A C 1
ATOM 1377 O O . PRO A 1 191 ? -43.885 22.001 25.277 1.00 50.78 191 PRO A O 1
ATOM 1380 N N . PRO A 1 192 ? -44.206 24.206 25.587 1.00 46.44 192 PRO A N 1
ATOM 1381 C CA . PRO A 1 192 ? -45.185 24.292 24.521 1.00 46.44 192 PRO A CA 1
ATOM 1382 C C . PRO A 1 192 ? -44.501 23.912 23.203 1.00 46.44 192 PRO A C 1
ATOM 1384 O O . PRO A 1 192 ? -43.426 24.411 22.873 1.00 46.44 192 PRO A O 1
ATOM 1387 N N . LEU A 1 193 ? -45.153 23.061 22.406 1.00 52.25 193 LEU A N 1
ATOM 1388 C CA . LEU A 1 193 ? -44.730 22.623 21.061 1.00 52.25 193 LEU A CA 1
ATOM 1389 C C . LEU A 1 193 ? -44.586 23.779 20.034 1.00 52.25 193 LEU A C 1
ATOM 1391 O O . LEU A 1 193 ? -44.439 23.547 18.834 1.00 52.25 193 LEU A O 1
ATOM 1395 N N . ALA A 1 194 ? -44.621 25.032 20.485 1.00 47.53 194 ALA A N 1
ATOM 1396 C CA . ALA A 1 194 ? -44.542 26.253 19.703 1.00 47.53 194 ALA A CA 1
ATOM 1397 C C . ALA A 1 194 ? -43.104 26.808 19.676 1.00 47.53 194 ALA A C 1
ATOM 1399 O O . ALA A 1 194 ? -42.813 27.885 20.193 1.00 47.53 194 ALA A O 1
ATOM 1400 N N . GLY A 1 195 ? -42.185 26.079 19.040 1.00 52.69 195 GLY A N 1
ATOM 1401 C CA . GLY A 1 195 ? -40.850 26.594 18.726 1.00 52.69 195 GLY A CA 1
ATOM 1402 C C . GLY A 1 195 ? -40.878 27.496 17.487 1.00 52.69 195 GLY A C 1
ATOM 1403 O O . GLY A 1 195 ? -41.402 27.109 16.442 1.00 52.69 195 GLY A O 1
ATOM 1404 N N . ARG A 1 196 ? -40.289 28.695 17.559 1.00 50.12 196 ARG A N 1
ATOM 1405 C CA . ARG A 1 196 ? -40.089 29.549 16.373 1.00 50.12 196 ARG A CA 1
ATOM 1406 C C . ARG A 1 196 ? -38.823 29.113 15.634 1.00 50.12 196 ARG A C 1
ATOM 1408 O O . ARG A 1 196 ? -37.721 29.276 16.146 1.00 50.12 196 ARG A O 1
ATOM 1415 N N . VAL A 1 197 ? -38.961 28.605 14.409 1.00 54.56 197 VAL A N 1
ATOM 1416 C CA . VAL A 1 197 ? -37.812 28.309 13.536 1.00 54.56 197 VAL A CA 1
ATOM 1417 C C . VAL A 1 197 ? -37.376 29.599 12.842 1.00 54.56 197 VAL A C 1
ATOM 1419 O O . VAL A 1 197 ? -38.101 30.132 12.002 1.00 54.56 197 VAL A O 1
ATOM 1422 N N . ARG A 1 198 ? -36.190 30.117 13.183 1.00 50.75 198 ARG A N 1
ATOM 1423 C CA . ARG A 1 198 ? -35.569 31.207 12.417 1.00 50.75 198 ARG A CA 1
ATOM 1424 C C . ARG A 1 198 ? -35.020 30.646 11.109 1.00 50.75 198 ARG A C 1
ATOM 1426 O O . ARG A 1 198 ? -34.134 29.796 11.119 1.00 50.75 198 ARG A O 1
ATOM 1433 N N . VAL A 1 199 ? -35.531 31.141 9.987 1.00 58.03 199 VAL A N 1
ATOM 1434 C CA . VAL A 1 199 ? -35.004 30.826 8.656 1.00 58.03 199 VAL A CA 1
ATOM 1435 C C . VAL A 1 199 ? -34.002 31.912 8.273 1.00 58.03 199 VAL A C 1
ATOM 1437 O O . VAL A 1 199 ? -34.324 33.096 8.314 1.00 58.03 199 VAL A O 1
ATOM 1440 N N . GLY A 1 200 ? -32.773 31.514 7.936 1.00 51.81 200 GLY A N 1
ATOM 1441 C CA . GLY A 1 200 ? -31.644 32.414 7.660 1.00 51.81 200 GLY A CA 1
ATOM 1442 C C . GLY A 1 200 ? -31.707 33.166 6.323 1.00 51.81 200 GLY A C 1
ATOM 1443 O O . GLY A 1 200 ? -30.663 33.514 5.784 1.00 51.81 200 GLY A O 1
ATOM 1444 N N . GLY A 1 201 ? -32.896 33.382 5.757 1.00 64.19 201 GLY A N 1
ATOM 1445 C CA . GLY A 1 201 ? -33.067 34.083 4.485 1.00 64.19 201 GLY A CA 1
ATOM 1446 C C . GLY A 1 201 ? -34.519 34.112 3.989 1.00 64.19 201 GLY A C 1
ATOM 1447 O O . GLY A 1 201 ? -35.368 33.406 4.541 1.00 64.19 201 GLY A O 1
ATOM 1448 N N . PRO A 1 202 ? -34.819 34.925 2.955 1.00 54.88 202 PRO A N 1
ATOM 1449 C CA . PRO A 1 202 ? -36.147 34.994 2.353 1.00 54.88 202 PRO A CA 1
ATOM 1450 C C . PRO A 1 202 ? -36.515 33.647 1.720 1.00 54.88 202 PRO A C 1
ATOM 1452 O O . PRO A 1 202 ? -35.771 33.101 0.905 1.00 54.88 202 PRO A O 1
ATOM 1455 N N . LEU A 1 203 ? -37.667 33.098 2.109 1.00 63.25 203 LEU A N 1
ATOM 1456 C CA . LEU A 1 203 ? -38.179 31.861 1.528 1.00 63.25 203 LEU A CA 1
ATOM 1457 C C . LEU A 1 203 ? -38.754 32.128 0.128 1.00 63.25 203 LEU A C 1
ATOM 1459 O O . LEU A 1 203 ? -39.518 33.080 -0.039 1.00 63.25 203 LEU A O 1
ATOM 1463 N N . PRO A 1 204 ? -38.468 31.268 -0.866 1.00 60.94 204 PRO A N 1
ATOM 1464 C CA . PRO A 1 204 ? -39.150 31.314 -2.153 1.00 60.94 204 PRO A CA 1
ATOM 1465 C C . PRO A 1 204 ? -40.661 31.110 -1.970 1.00 60.94 204 PRO A C 1
ATOM 1467 O O . PRO A 1 204 ? -41.090 30.242 -1.196 1.00 60.94 204 PRO A O 1
ATOM 1470 N N . ALA A 1 205 ? -41.470 31.885 -2.698 1.00 55.19 205 ALA A N 1
ATOM 1471 C CA . ALA A 1 205 ? -42.927 31.776 -2.667 1.00 55.19 205 ALA A CA 1
ATOM 1472 C C . ALA A 1 205 ? -43.380 30.346 -3.029 1.00 55.19 205 ALA A C 1
ATOM 1474 O O . ALA A 1 205 ? -42.959 29.788 -4.039 1.00 55.19 205 ALA A O 1
ATOM 1475 N N . GLY A 1 206 ? -44.226 29.744 -2.186 1.00 58.12 206 GLY A N 1
ATOM 1476 C CA . GLY A 1 206 ? -44.760 28.389 -2.389 1.00 58.12 206 GLY A CA 1
ATOM 1477 C C . GLY A 1 206 ? -43.988 27.251 -1.704 1.00 58.12 206 GLY A C 1
ATOM 1478 O O . GLY A 1 206 ? -44.374 26.088 -1.836 1.00 58.12 206 GLY A O 1
ATOM 1479 N N . THR A 1 207 ? -42.937 27.548 -0.933 1.00 59.03 207 THR A N 1
ATOM 1480 C CA . THR A 1 207 ? -42.165 26.522 -0.211 1.00 59.03 207 THR A CA 1
ATOM 1481 C C . THR A 1 207 ? -42.995 25.891 0.916 1.00 59.03 207 THR A C 1
ATOM 1483 O O . THR A 1 207 ? -43.267 26.524 1.934 1.00 59.03 207 THR A O 1
ATOM 1486 N N . ARG A 1 208 ? -43.385 24.617 0.766 1.00 50.38 208 ARG A N 1
ATOM 1487 C CA . ARG A 1 208 ? -44.033 23.841 1.837 1.00 50.38 208 ARG A CA 1
ATOM 1488 C C . ARG A 1 208 ? -42.976 23.216 2.743 1.00 50.38 208 ARG A C 1
ATOM 1490 O O . ARG A 1 208 ? -42.329 22.241 2.369 1.00 50.38 208 ARG A O 1
ATOM 1497 N N . LEU A 1 209 ? -42.825 23.750 3.950 1.00 57.69 209 LEU A N 1
ATOM 1498 C CA . LEU A 1 209 ? -41.983 23.151 4.983 1.00 57.69 209 LEU A CA 1
ATOM 1499 C C . LEU A 1 209 ? -42.688 21.922 5.566 1.00 57.69 209 LEU A C 1
ATOM 1501 O O . LEU A 1 209 ? -43.760 22.027 6.158 1.00 57.69 209 LEU A O 1
ATOM 1505 N N . ARG A 1 210 ? -42.088 20.741 5.393 1.00 47.53 210 ARG A N 1
ATOM 1506 C CA . ARG A 1 210 ? -42.513 19.521 6.088 1.00 47.53 210 ARG A CA 1
ATOM 1507 C C . ARG A 1 210 ? -41.646 19.332 7.324 1.00 47.53 210 ARG A C 1
ATOM 1509 O O . ARG A 1 210 ? -40.491 18.932 7.214 1.00 47.53 210 ARG A O 1
ATOM 1516 N N . LEU A 1 211 ? -42.212 19.607 8.494 1.00 54.81 211 LEU A N 1
ATOM 1517 C CA . LEU A 1 211 ? -41.584 19.279 9.768 1.00 54.81 211 LEU A CA 1
ATOM 1518 C C . LEU A 1 211 ? -41.782 17.785 10.033 1.00 54.81 211 LEU A C 1
ATOM 1520 O O . LEU A 1 211 ? -42.910 17.302 10.116 1.00 54.81 211 LEU A O 1
ATOM 1524 N N . ARG A 1 212 ? -40.677 17.041 10.111 1.00 44.12 212 ARG A N 1
ATOM 1525 C CA . ARG A 1 212 ? -40.679 15.634 10.515 1.00 44.12 212 ARG A CA 1
ATOM 1526 C C . ARG A 1 212 ? -40.210 15.589 11.962 1.00 44.12 212 ARG A C 1
ATOM 1528 O O . ARG A 1 212 ? -39.023 15.756 12.226 1.00 44.12 212 ARG A O 1
ATOM 1535 N N . PHE A 1 213 ? -41.142 15.412 12.889 1.00 46.69 213 PHE A N 1
ATOM 1536 C CA . PHE A 1 213 ? -40.800 15.174 14.285 1.00 46.69 213 PHE A CA 1
ATOM 1537 C C . PHE A 1 213 ? -40.248 13.751 14.400 1.00 46.69 213 PHE A C 1
ATOM 1539 O O . PHE A 1 213 ? -40.926 12.789 14.037 1.00 46.69 213 PHE A O 1
ATOM 1546 N N . ALA A 1 214 ? -38.994 13.620 14.831 1.00 44.59 214 ALA A N 1
ATOM 1547 C CA . ALA A 1 214 ? -38.465 12.335 15.261 1.00 44.59 214 ALA A CA 1
ATOM 1548 C C . ALA A 1 214 ? -39.046 12.047 16.656 1.00 44.59 214 ALA A C 1
ATOM 1550 O O . ALA A 1 214 ? -38.966 12.931 17.513 1.00 44.59 214 ALA A O 1
ATOM 1551 N N . PRO A 1 215 ? -39.655 10.874 16.897 1.00 40.12 215 PRO A N 1
ATOM 1552 C CA . PRO A 1 215 ? -40.108 10.522 18.234 1.00 40.12 215 PRO A CA 1
ATOM 1553 C C . PRO A 1 215 ? -38.894 10.503 19.165 1.00 40.12 215 PRO A C 1
ATOM 1555 O O . PRO A 1 215 ? -37.872 9.890 18.847 1.00 40.12 215 PRO A O 1
ATOM 1558 N N . ALA A 1 216 ? -38.993 11.229 20.279 1.00 49.38 216 ALA A N 1
ATOM 1559 C CA . ALA A 1 216 ? -37.984 11.214 21.325 1.00 49.38 216 ALA A CA 1
ATOM 1560 C C . ALA A 1 216 ? -37.813 9.763 21.787 1.00 49.38 216 ALA A C 1
ATOM 1562 O O . ALA A 1 216 ? -38.768 9.145 22.253 1.00 49.38 216 ALA A O 1
ATOM 1563 N N . GLY A 1 217 ? -36.622 9.203 21.570 1.00 41.47 217 GLY A N 1
ATOM 1564 C CA . GLY A 1 217 ? -36.293 7.860 22.025 1.00 41.47 217 GLY A CA 1
ATOM 1565 C C . GLY A 1 217 ? -36.499 7.770 23.531 1.00 41.47 217 GLY A C 1
ATOM 1566 O O . GLY A 1 217 ? -35.918 8.558 24.278 1.00 41.47 217 GLY A O 1
ATOM 1567 N N . ASP A 1 218 ? -37.348 6.824 23.926 1.00 42.31 218 ASP A N 1
ATOM 1568 C CA . ASP A 1 218 ? -37.626 6.414 25.297 1.00 42.31 218 ASP A CA 1
ATOM 1569 C C . ASP A 1 218 ? -36.302 6.035 25.974 1.00 42.31 218 ASP A C 1
ATOM 1571 O O . ASP A 1 218 ? -35.726 4.976 25.722 1.00 42.31 218 ASP A O 1
ATOM 1575 N N . ARG A 1 219 ? -35.758 6.970 26.758 1.00 45.28 219 ARG A N 1
ATOM 1576 C CA . ARG A 1 219 ? -34.666 6.697 27.688 1.00 45.28 219 ARG A CA 1
ATOM 1577 C C . ARG A 1 219 ? -35.301 6.119 28.947 1.00 45.28 219 ARG A C 1
ATOM 1579 O O . ARG A 1 219 ? -35.700 6.875 29.831 1.00 45.28 219 ARG A O 1
ATOM 1586 N N . ARG A 1 220 ? -35.383 4.794 29.001 1.00 40.31 220 ARG A N 1
ATOM 1587 C CA . ARG A 1 220 ? -35.381 4.047 30.260 1.00 40.31 220 ARG A CA 1
ATOM 1588 C C . ARG A 1 220 ? -34.010 3.434 30.474 1.00 40.31 220 ARG A C 1
ATOM 1590 O O . ARG A 1 220 ? -33.402 3.013 29.464 1.00 40.31 220 ARG A O 1
#

Foldseek 3Di:
DPPDPLPDPVNLVVVVVVLLVVLLVVVVVCCVDPLVVLVVVVVVPVVVSVVVVRDVVVSVVVVVVSVCVSVVVVVVSVCSNVVDDDDPVCCDPVNVVLVVLLLQQLAVPDSSSNVVSVVCCVVVVVVVVVDDCVVVVVVVVVSVVSNVVDRCHPVNVVVVV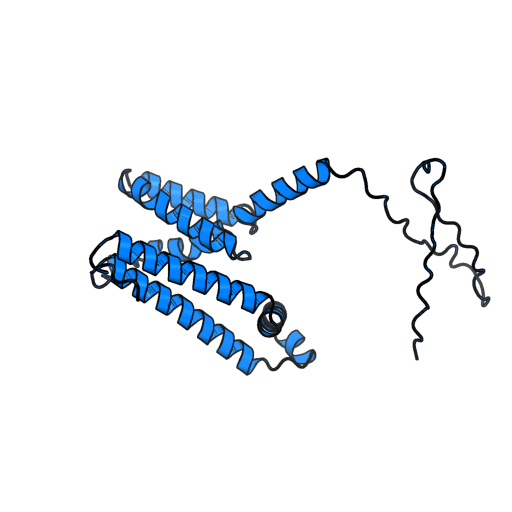VVVVVVVVDDPPFDPQDQDPPDPDDDDDDDPPDGDGDGPDDDDPPDDDDDDDDPDPDDD

=== Feature glossary ===
The record interleaves many kinds of information about one protein. Here is each kind framed as the question it answers.

Q: What known structures does this most resemble?
A: Structural nearest neighbors (via Foldseek easy-search vs the PDB). Reported per hit: target PDB id, E-value, and alignment TM-score. A TM-score above ~0.5 is the conventional threshold for 'same fold'.

Q: Where is each backbone atom in 3D?
A: The mmCIF table is the protein's shape written out atom by atom. For each backbone N, Cα, C, and carbonyl O, it records an (x, y, z) coordinate triple in Å plus the residue type, chain letter, and residue number.

Q: What are the backbone torsion angles?
A: The φ/ψ torsion pair specifies the backbone conformation at each residue. φ rotates about the N–Cα bond, ψ about the Cα–C bond. Steric clashes forbid most of the (φ, ψ) plane — the allowed regions (α-helix basin, β-sheet basin, left-handed helix) are the Ramachandran-allowed regions.

Q: Which residues are buried vs exposed?
A: Solvent-accessible surface area (SASA) is the area in Å² traced out by the centre of a 1.4 Å probe sphere (a water molecule) rolled over the protein's van der Waals surface (Shrake–Rupley / Lee–Richards construction). Buried residues have near-zero SASA; fully exposed residues can exceed 200 Å². The total SASA scales roughly with the number of surface residues.

Q: How confident is the AlphaFold model at each residue?
A: pLDDT is the predicted lDDT-Cα score: AlphaFold's confidence that the local environment of each residue (all inter-atomic distances within 15 Å) is correctly placed. It is a per-residue number between 0 and 100, with higher meaning more reliable.

Q: What does the local fold look like, residue by residue?
A: 3Di is Foldseek's structural alphabet. Each residue is assigned one of twenty discrete states based on how its Cα sits relative to its spatial (not sequential) neighbors. Aligning 3Di strings finds structural homologs roughly as well as full 3D superposition, but orders of magnitude faster.

Q: How big and how compact is the whole molecule?
A: Radius of gyration (Rg) is the root-mean-square distance of Cα atoms from their centroid — a single number for overall size and compactness. A globular domain of N residues has Rg ≈ 2.2·N^0.38 Å; an extended or disordered chain has a much larger Rg. The Cα contact count is the number of residue pairs whose Cα atoms are within 8 Å and are more than four positions apart in sequence — a standard proxy for tertiary packing density. The bounding box is the smallest axis-aligned box enclosing all Cα atoms.

Q: Which residues are in helices, strands, or loops?
A: DSSP 8-state secondary structure assigns each residue one of H (α-helix), G (3₁₀-helix), I (π-helix), E (extended β-strand), B (isolated β-bridge), T (hydrogen-bonded turn), S (bend), or '-' (coil). The assignment is computed from backbone hydrogen-bond geometry via the Kabsch–Sander algorithm.

Q: How mobile is each atom in the crystal?
A: Crystallographic B-factors measure how much each atom's electron density is smeared out, in Å². They rise in mobile loops and surface residues and fall in the buried interior. In AlphaFold models this column is repurposed to hold pLDDT instead.

Q: What if only a Cα trace is available?
A: P-SEA three-state annotation labels each residue as helix, strand, or coil based purely on the geometry of the Cα trace. It serves as a fallback when the full backbone (and thus DSSP) is unavailable.

Q: What family and function is it annotated with?
A: Database cross-references. InterPro integrates a dozen domain/family signature databases into unified entries with residue-range hits. GO terms attach function/process/location labels with evidence codes. CATH codes position the fold in a four-level structural taxonomy. Organism is the NCBI-taxonomy species name.

Q: Are the domains correctly placed relative to each other?
A: Predicted Aligned Error (PAE) is an AlphaFold confidence matrix: entry (i, j) is the expected error in the position of residue j, in ångströms, when the prediction is superimposed on the true structure at residue i. Low PAE within a block of residues means that block is internally rigid and well-predicted; high PAE between two blocks means their relative placement is uncertain even if each block individually is confident.

Q: What do the diagnostic plots show?
A: Three diagnostic plots accompany the record. The Cα contact map visualizes the tertiary structure as a 2D adjacency matrix (8 Å cutoff, sequence-local contacts suppressed). The Ramachandran plot shows the distribution of backbone (φ, ψ) torsions, with points in the α and β basins reflecting secondary structure content. The PAE plot shows AlphaFold's inter-residue confidence as a color matrix.

Q: What is the amino-acid chain?
A: Primary structure: the covalent order of the twenty standard amino acids along the backbone. Two proteins with the same sequence will (almost always) fold to the same structure; two with 30% identity often share a fold but not the details.

Q: What do the rendered images show?
A: The six renders are orthographic views along the three Cartesian axes in both directions. Representation (cartoon, sticks, or surface) and color scheme (sequence-rainbow or by-chain) vary across proteins so the training set covers all the common visualization conventions.